Protein AF-A0A5D2S3I7-F1 (afdb_monomer)

Sequence (260 aa):
MAAASVTSPWLLRKAFQALAFSQPLHTNKHLSFYGNLCSFPFQYPLRSSGLCHIAQVIKGDNDVLLKGVGDKSAIEEVKHILDTARRAATRREVFHTDFLTPPVLKESMIVLQKLADVKAVAQGGYPQAERCRLSIGHSEVLTNDPNVVAAINISGNFSFQPCSHGDFLGAILGKGIAREKLGDIILQGEKGAHVLIVPELVDFLMSTLDKVANVSVSCTQIPLLALEYEPPRTQSFKTVEASLRVDALASAGFKILDLN

Mean predicted aligned error: 15.71 Å

Secondary structure (DSSP, 8-state):
------------------------------------------------------S---SSTHHHHTTT---HHHHHHHHHHHHHHHHHHHHT--EE--PBPHHHHHHHHHHHTT-TT-EEEEE-SSTT-SSBEEEEE-TTT----GGG-EEEEEEE--SSSPPPHHHHHHHHHTTT--GGGEEEEEE-GGGEEEEEE-GGGHHHHHHH--EETTEEEEEEEE-GGG---------------SS--HHHHHHHHHT-----

pLDDT: mean 72.14, std 24.83, range [22.94, 95.56]

Structure (mmCIF, N/CA/C/O backbone):
data_AF-A0A5D2S3I7-F1
#
_entry.id   AF-A0A5D2S3I7-F1
#
loop_
_atom_site.group_PDB
_atom_site.id
_atom_site.type_symbol
_atom_site.label_atom_id
_atom_site.label_alt_id
_atom_site.label_comp_id
_atom_site.label_asym_id
_atom_site.label_entity_id
_atom_site.label_seq_id
_atom_site.pdbx_PDB_ins_code
_atom_site.Cartn_x
_atom_site.Cartn_y
_atom_site.Cartn_z
_atom_site.occupancy
_atom_site.B_iso_or_equiv
_atom_site.auth_seq_id
_atom_site.auth_comp_id
_atom_site.auth_asym_id
_atom_site.auth_atom_id
_atom_site.pdbx_PDB_model_num
ATOM 1 N N . MET A 1 1 ? -62.077 -35.759 0.079 1.00 34.88 1 MET A N 1
ATOM 2 C CA . MET A 1 1 ? -61.833 -36.722 -1.019 1.00 34.88 1 MET A CA 1
ATOM 3 C C . MET A 1 1 ? -61.057 -35.960 -2.093 1.00 34.88 1 MET A C 1
ATOM 5 O O . MET A 1 1 ? -61.612 -34.997 -2.590 1.00 34.88 1 MET A O 1
ATOM 9 N N . ALA A 1 2 ? -59.714 -36.030 -2.085 1.00 33.22 2 ALA A N 1
ATOM 10 C CA . ALA A 1 2 ? -58.856 -36.793 -3.030 1.00 33.22 2 ALA A CA 1
ATOM 11 C C . ALA A 1 2 ? -59.020 -36.309 -4.496 1.00 33.22 2 ALA A C 1
ATOM 13 O O . ALA A 1 2 ? -60.153 -36.206 -4.937 1.00 33.22 2 ALA A O 1
ATOM 14 N N . ALA A 1 3 ? -58.010 -35.989 -5.319 1.00 33.91 3 ALA A N 1
ATOM 15 C CA . ALA A 1 3 ? -56.569 -36.289 -5.379 1.00 33.91 3 ALA A CA 1
ATOM 16 C C . ALA A 1 3 ? -55.855 -35.214 -6.272 1.00 33.91 3 ALA A C 1
ATOM 18 O O . ALA A 1 3 ? -56.550 -34.495 -6.983 1.00 33.91 3 ALA A O 1
ATOM 19 N N . ALA A 1 4 ? -54.556 -34.899 -6.085 1.00 36.81 4 ALA A N 1
ATOM 20 C CA . ALA A 1 4 ? -53.385 -35.280 -6.930 1.00 36.81 4 ALA A CA 1
ATOM 21 C C . ALA A 1 4 ? -53.504 -34.904 -8.439 1.00 36.81 4 ALA A C 1
ATOM 23 O O . ALA A 1 4 ? -54.564 -35.084 -9.010 1.00 36.81 4 ALA A O 1
ATOM 24 N N . SER A 1 5 ? -52.519 -34.457 -9.232 1.00 33.56 5 SER A N 1
ATOM 25 C CA . SER A 1 5 ? -51.060 -34.257 -9.153 1.00 33.56 5 SER A CA 1
ATOM 26 C C . SER A 1 5 ? -50.558 -33.849 -10.567 1.00 33.56 5 SER A C 1
ATOM 28 O O . SER A 1 5 ? -51.086 -34.372 -11.538 1.00 33.56 5 SER A O 1
ATOM 30 N N . VAL A 1 6 ? -49.497 -33.026 -10.655 1.00 34.28 6 VAL A N 1
ATOM 31 C CA . VAL A 1 6 ? -48.318 -33.141 -11.568 1.00 34.28 6 VAL A CA 1
ATOM 32 C C . VAL A 1 6 ? -48.511 -33.114 -13.109 1.00 34.28 6 VAL A C 1
ATOM 34 O O . VAL A 1 6 ? -49.089 -34.023 -13.684 1.00 34.28 6 VAL A O 1
ATOM 37 N N . THR A 1 7 ? -47.893 -32.137 -13.802 1.00 31.69 7 THR A N 1
ATOM 38 C CA . THR A 1 7 ? -46.806 -32.313 -14.818 1.00 31.69 7 THR A CA 1
ATOM 39 C C . THR A 1 7 ? -46.594 -31.071 -15.708 1.00 31.69 7 THR A C 1
ATOM 41 O O . THR A 1 7 ? -47.515 -30.571 -16.344 1.00 31.69 7 THR A O 1
ATOM 44 N N . SER A 1 8 ? -45.337 -30.629 -15.814 1.00 37.06 8 SER A N 1
ATOM 45 C CA . SER A 1 8 ? -44.779 -29.925 -16.985 1.00 37.06 8 SER A CA 1
ATOM 46 C C . SER A 1 8 ? -44.235 -30.978 -17.966 1.00 37.06 8 SER A C 1
ATOM 48 O O . SER A 1 8 ? -43.843 -32.054 -17.503 1.00 37.06 8 SER A O 1
ATOM 50 N N . PRO A 1 9 ? -44.124 -30.699 -19.282 1.00 40.94 9 PRO A N 1
ATOM 51 C CA . PRO A 1 9 ? -42.771 -30.571 -19.842 1.00 40.94 9 PRO A CA 1
ATOM 52 C C . PRO A 1 9 ? -42.606 -29.610 -21.046 1.00 40.94 9 PRO A C 1
ATOM 54 O O . PRO A 1 9 ? -43.401 -29.558 -21.976 1.00 40.94 9 PRO A O 1
ATOM 57 N N . TRP A 1 10 ? -41.487 -28.884 -20.984 1.00 29.72 10 TRP A N 1
ATOM 58 C CA . TRP A 1 10 ? -40.510 -28.522 -22.025 1.00 29.72 10 TRP A CA 1
ATOM 59 C C . TRP A 1 10 ? -40.791 -28.890 -23.498 1.00 29.72 10 TRP A C 1
ATOM 61 O O . TRP A 1 10 ? -40.898 -30.068 -23.816 1.00 29.72 10 TRP A O 1
ATOM 71 N N . LEU A 1 11 ? -40.700 -27.906 -24.411 1.00 34.00 11 LEU A N 1
ATOM 72 C CA . LEU A 1 11 ? -40.081 -28.080 -25.736 1.00 34.00 11 LEU A CA 1
ATOM 73 C C . LEU A 1 11 ? -39.509 -26.756 -26.284 1.00 34.00 11 LEU A C 1
ATOM 75 O O . LEU A 1 11 ? -40.171 -25.726 -26.365 1.00 34.00 11 LEU A O 1
ATOM 79 N N . LEU A 1 12 ? -38.234 -26.846 -26.658 1.00 32.69 12 LEU A N 1
ATOM 80 C CA . LEU A 1 12 ? -37.363 -25.862 -27.299 1.00 32.69 12 LEU A CA 1
ATOM 81 C C . LEU A 1 12 ? -37.813 -2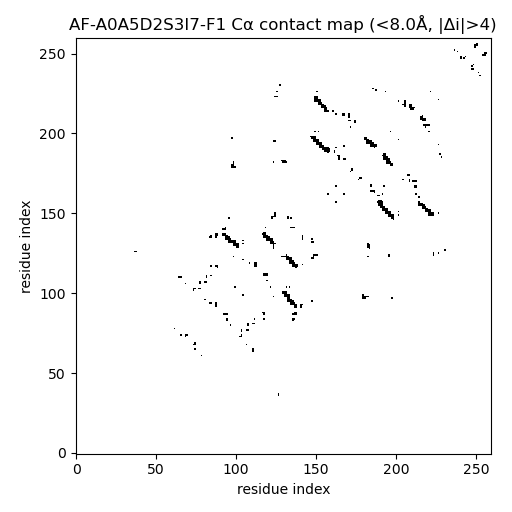5.460 -28.713 1.00 32.69 12 LEU A C 1
ATOM 83 O O . LEU A 1 12 ? -38.169 -26.328 -29.505 1.00 32.69 12 LEU A O 1
ATOM 87 N N . ARG A 1 13 ? -37.558 -24.199 -29.096 1.00 30.84 13 ARG A N 1
ATOM 88 C CA . ARG A 1 13 ? -36.906 -23.862 -30.380 1.00 30.84 13 ARG A CA 1
ATOM 89 C C . ARG A 1 13 ? -36.285 -22.460 -30.350 1.00 30.84 13 ARG A C 1
ATOM 91 O O . ARG A 1 13 ? -36.951 -21.467 -30.093 1.00 30.84 13 ARG A O 1
ATOM 98 N N . LYS A 1 14 ? -34.975 -22.426 -30.616 1.00 28.33 14 LYS A N 1
ATOM 99 C CA . LYS A 1 14 ? -34.150 -21.242 -30.887 1.00 28.33 14 LYS A CA 1
ATOM 100 C C . LYS A 1 14 ? -34.561 -20.594 -32.214 1.00 28.33 14 LYS A C 1
ATOM 102 O O . LYS A 1 14 ? -34.763 -21.316 -33.187 1.00 28.33 14 LYS A O 1
ATOM 107 N N . ALA A 1 15 ? -34.500 -19.267 -32.284 1.00 28.88 15 ALA A N 1
ATOM 108 C CA . ALA A 1 15 ? -34.150 -18.554 -33.510 1.00 28.88 15 ALA A CA 1
ATOM 109 C C . ALA A 1 15 ? -33.388 -17.270 -33.152 1.00 28.88 15 ALA A C 1
ATOM 111 O O . ALA A 1 15 ? -33.904 -16.373 -32.494 1.00 28.88 15 ALA A O 1
ATOM 112 N N . PHE A 1 16 ? -32.120 -17.253 -33.556 1.00 27.02 16 PHE A N 1
ATOM 113 C CA . PHE A 1 16 ? -31.247 -16.090 -33.649 1.00 27.02 16 PHE A CA 1
ATOM 114 C C . PHE A 1 16 ? -31.762 -15.167 -34.757 1.00 27.02 16 PHE A C 1
ATOM 116 O O . PHE A 1 16 ? -32.030 -15.661 -35.850 1.00 27.02 16 PHE A O 1
ATOM 123 N N . GLN A 1 17 ? -31.765 -13.854 -34.534 1.00 30.06 17 GLN A N 1
ATOM 124 C CA . GLN A 1 17 ? -31.466 -12.895 -35.598 1.00 30.06 17 GLN A CA 1
ATOM 125 C C . GLN A 1 17 ? -30.970 -11.576 -35.003 1.00 30.06 17 GLN A C 1
ATOM 127 O O . GLN A 1 17 ? -31.629 -10.937 -34.188 1.00 30.06 17 GLN A O 1
ATOM 132 N N . ALA A 1 18 ? -29.750 -11.234 -35.406 1.00 26.67 18 ALA A N 1
ATOM 133 C CA . ALA A 1 18 ? -29.075 -9.984 -35.135 1.00 26.67 18 ALA A CA 1
ATOM 134 C C . ALA A 1 18 ? -29.710 -8.858 -35.957 1.00 26.67 18 ALA A C 1
ATOM 136 O O . ALA A 1 18 ? -29.929 -9.020 -37.157 1.00 26.67 18 ALA A O 1
ATOM 137 N N . LEU A 1 19 ? -29.928 -7.705 -35.331 1.00 29.11 19 LEU A N 1
ATOM 138 C CA . LEU A 1 19 ? -30.133 -6.443 -36.029 1.00 29.11 19 LEU A CA 1
ATOM 139 C C . LEU A 1 19 ? -29.186 -5.409 -35.430 1.00 29.11 19 LEU A C 1
ATOM 141 O O . LEU A 1 19 ? -29.275 -5.043 -34.261 1.00 29.11 19 LEU A O 1
ATOM 145 N N . ALA A 1 20 ? -28.245 -5.002 -36.274 1.00 25.92 20 ALA A N 1
ATOM 146 C CA . ALA A 1 20 ? -27.387 -3.855 -36.085 1.00 25.92 20 ALA A CA 1
ATOM 147 C C . ALA A 1 20 ? -28.239 -2.585 -35.978 1.00 25.92 20 ALA A C 1
ATOM 149 O O . ALA A 1 20 ? -29.127 -2.367 -36.801 1.00 25.92 20 ALA A O 1
ATOM 150 N N . PHE A 1 21 ? -27.923 -1.731 -35.007 1.00 25.97 21 PHE A N 1
ATOM 151 C CA . PHE A 1 21 ? -28.337 -0.336 -35.030 1.00 25.97 21 PHE A CA 1
ATOM 152 C C . PHE A 1 21 ? -27.137 0.563 -34.758 1.00 25.97 21 PHE A C 1
ATOM 154 O O . PHE A 1 21 ? -26.444 0.461 -33.747 1.00 25.97 21 PHE A O 1
ATOM 161 N N . SER A 1 22 ? -26.903 1.402 -35.755 1.00 25.08 22 SER A N 1
ATOM 162 C CA . SER A 1 22 ? -25.940 2.485 -35.835 1.00 25.08 22 SER A CA 1
ATOM 163 C C . SER A 1 22 ? -26.289 3.619 -34.854 1.00 25.08 22 SER A C 1
ATOM 165 O O . SER A 1 22 ? -27.415 3.718 -34.377 1.00 25.08 22 SER A O 1
ATOM 167 N N . GLN A 1 23 ? -25.290 4.455 -34.564 1.00 30.50 23 GLN A N 1
ATOM 168 C CA . GLN A 1 23 ? -25.209 5.480 -33.506 1.00 30.50 23 GLN A CA 1
ATOM 169 C C . GLN A 1 23 ? -26.280 6.603 -33.612 1.00 30.50 23 GLN A C 1
ATOM 171 O O . GLN A 1 23 ? -26.953 6.702 -34.637 1.00 30.50 23 GLN A O 1
ATOM 176 N N . PRO A 1 24 ? -26.397 7.520 -32.619 1.00 27.98 24 PRO A N 1
ATOM 177 C CA . PRO A 1 24 ? -25.503 8.685 -32.628 1.00 27.98 24 PRO A CA 1
ATOM 178 C C . PRO A 1 24 ? -25.031 9.199 -31.256 1.00 27.98 24 PRO A C 1
ATOM 180 O O . PRO A 1 24 ? -25.646 9.024 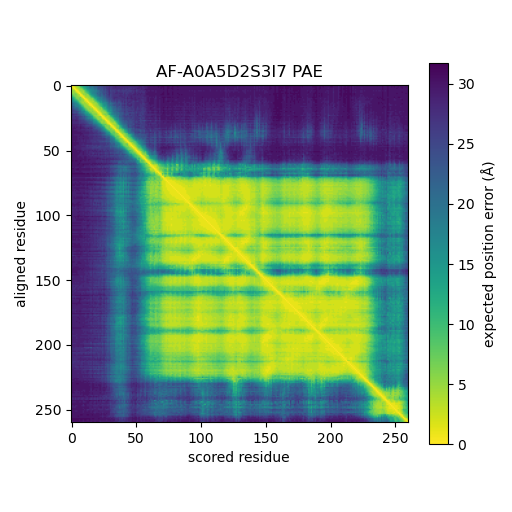-30.208 1.00 27.98 24 PRO A O 1
ATOM 183 N N . LEU A 1 25 ? -23.900 9.897 -31.344 1.00 27.03 25 LEU A N 1
ATOM 184 C CA . LEU A 1 25 ? -23.313 10.811 -30.374 1.00 27.03 25 LEU A CA 1
ATOM 185 C C . LEU A 1 25 ? -24.364 11.730 -29.735 1.00 27.03 25 LEU A C 1
ATOM 187 O O . LEU A 1 25 ? -25.050 12.468 -30.439 1.00 27.03 25 LEU A O 1
ATOM 191 N N . HIS A 1 26 ? -24.385 11.793 -28.404 1.00 24.70 26 HIS A N 1
ATOM 192 C CA . HIS A 1 26 ? -24.810 13.006 -27.720 1.00 24.70 26 HIS A CA 1
ATOM 193 C C . HIS A 1 26 ? -23.804 13.364 -26.633 1.00 24.70 26 HIS A C 1
ATOM 195 O O . HIS A 1 26 ? -23.640 12.694 -25.616 1.00 24.70 26 HIS A O 1
ATOM 201 N N . THR A 1 27 ? -23.101 14.449 -26.914 1.00 30.50 27 THR A N 1
ATOM 202 C CA . THR A 1 27 ? -22.255 15.195 -26.002 1.00 30.50 27 THR A CA 1
ATOM 203 C C . THR A 1 27 ? -23.067 15.648 -24.795 1.00 30.50 27 THR A C 1
ATOM 205 O O . THR A 1 27 ? -24.092 16.311 -24.961 1.00 30.50 27 THR A O 1
ATOM 208 N N . ASN A 1 28 ? -22.575 15.382 -23.588 1.00 24.92 28 ASN A N 1
ATOM 209 C CA . ASN A 1 28 ? -22.895 16.223 -22.445 1.00 24.92 28 ASN A CA 1
ATOM 210 C C . ASN A 1 28 ? -21.596 16.574 -21.720 1.00 24.92 28 ASN A C 1
ATOM 212 O O . ASN A 1 28 ? -21.017 15.788 -20.975 1.00 24.92 28 ASN A O 1
ATOM 216 N N . LYS A 1 29 ? -21.101 17.768 -22.052 1.00 29.73 29 LYS A N 1
ATOM 217 C CA . LYS A 1 29 ? -20.114 18.498 -21.268 1.00 29.73 29 LYS A CA 1
ATOM 218 C C . LYS A 1 29 ? -20.837 18.950 -20.007 1.00 29.73 29 LYS A C 1
ATOM 220 O O . LYS A 1 29 ? -21.847 19.623 -20.157 1.00 29.73 29 LYS A O 1
ATOM 225 N N . HIS A 1 30 ? -20.302 18.610 -18.837 1.00 26.75 30 HIS A N 1
ATOM 226 C CA . HIS A 1 30 ? -20.204 19.465 -17.647 1.00 26.75 30 HIS A CA 1
ATOM 227 C C . HIS A 1 30 ? -20.155 18.594 -16.389 1.00 26.75 30 HIS A C 1
ATOM 229 O O . HIS A 1 30 ? -21.195 18.171 -15.907 1.00 26.75 30 HIS A O 1
ATOM 235 N N . LEU A 1 31 ? -18.957 18.357 -15.850 1.00 25.89 31 LEU A N 1
ATOM 236 C CA . LEU A 1 31 ? -18.728 18.245 -14.404 1.00 25.89 31 LEU A CA 1
ATOM 237 C C . LEU A 1 31 ? -17.215 18.298 -14.138 1.00 25.89 31 LEU A C 1
ATOM 239 O O . LEU A 1 31 ? -16.499 17.309 -14.259 1.00 25.89 31 LEU A O 1
ATOM 243 N N . SER A 1 32 ? -16.758 19.535 -13.904 1.00 22.94 32 SER A N 1
ATOM 244 C CA . SER A 1 32 ? -15.732 19.939 -12.924 1.00 22.94 32 SER A CA 1
ATOM 245 C C . SER A 1 32 ? -14.786 18.820 -12.462 1.00 22.94 32 SER A C 1
ATOM 247 O O . SER A 1 32 ? -15.161 17.984 -11.648 1.00 22.94 32 SER A O 1
ATOM 249 N N . PHE A 1 33 ? -13.553 18.731 -12.969 1.00 31.59 33 PHE A N 1
ATOM 250 C CA . PHE A 1 33 ? -12.404 19.485 -12.438 1.00 31.59 33 PHE A CA 1
ATOM 251 C C . PHE A 1 33 ? -12.582 19.871 -10.969 1.00 31.59 33 PHE A C 1
ATOM 253 O O . PHE A 1 33 ? -13.194 20.893 -10.712 1.00 31.59 33 PHE A O 1
ATOM 260 N N . TYR A 1 34 ? -12.063 19.058 -10.047 1.00 27.58 34 TYR A N 1
ATOM 261 C CA . TYR A 1 34 ? -11.319 19.463 -8.845 1.00 27.58 34 TYR A CA 1
ATOM 262 C C . TYR A 1 34 ? -10.821 18.200 -8.126 1.00 27.58 34 TYR A C 1
ATOM 264 O O . TYR A 1 34 ? -11.597 17.287 -7.865 1.00 27.58 34 TYR A O 1
ATOM 272 N N . GLY A 1 35 ? -9.526 18.154 -7.806 1.00 27.09 35 GLY A N 1
ATOM 273 C CA . GLY A 1 35 ? -8.943 17.111 -6.960 1.00 27.09 35 GLY A CA 1
ATOM 274 C C . GLY A 1 35 ? -7.489 16.818 -7.303 1.00 27.09 35 GLY A C 1
ATOM 275 O O . GLY A 1 35 ? -7.206 15.865 -8.018 1.00 27.09 35 GLY A O 1
ATOM 276 N N . ASN A 1 36 ? -6.588 17.677 -6.824 1.00 27.28 36 ASN A N 1
ATOM 277 C CA . ASN A 1 36 ? -5.138 17.610 -6.995 1.00 27.28 36 ASN A CA 1
ATOM 278 C C . ASN A 1 36 ? -4.571 16.195 -6.797 1.00 27.28 36 ASN A C 1
ATOM 280 O O . ASN A 1 36 ? -4.474 15.695 -5.678 1.00 27.28 36 ASN A O 1
ATOM 284 N N . LEU A 1 37 ? -4.127 15.597 -7.901 1.00 30.45 37 LEU A N 1
ATOM 285 C CA . LEU A 1 37 ? -3.141 14.526 -7.892 1.00 30.45 37 LEU A CA 1
ATOM 286 C C . LEU A 1 37 ? -1.829 15.096 -7.346 1.00 30.45 37 LEU A C 1
ATOM 288 O O . LEU A 1 37 ? -1.466 16.227 -7.670 1.00 30.45 37 LEU A O 1
ATOM 292 N N . CYS A 1 38 ? -1.103 14.307 -6.556 1.00 29.14 38 CYS A N 1
ATOM 293 C CA . CYS A 1 38 ? 0.283 14.584 -6.190 1.00 29.14 38 CYS A CA 1
ATOM 294 C C . CYS A 1 38 ? 1.181 14.518 -7.434 1.00 29.14 38 CYS A C 1
ATOM 296 O O . CYS A 1 38 ? 1.937 13.577 -7.654 1.00 29.14 38 CYS A O 1
ATOM 298 N N . SER A 1 39 ? 1.089 15.542 -8.273 1.00 25.70 39 SER A N 1
ATOM 299 C CA . SER A 1 39 ? 2.147 15.951 -9.173 1.00 25.70 39 SER A CA 1
ATOM 300 C C . SER A 1 39 ? 3.237 16.576 -8.314 1.00 25.70 39 SER A C 1
ATOM 302 O O . SER A 1 39 ? 3.088 17.707 -7.854 1.00 25.70 39 SER A O 1
ATOM 304 N N . PHE A 1 40 ? 4.336 15.856 -8.095 1.00 29.03 40 PHE A N 1
ATOM 305 C CA . PHE A 1 40 ? 5.600 16.510 -7.774 1.00 29.03 40 PHE A CA 1
ATOM 306 C C . PHE A 1 40 ? 5.876 17.529 -8.893 1.00 29.03 40 PHE A C 1
ATOM 308 O O . PHE A 1 40 ? 6.017 17.120 -10.051 1.00 29.03 40 PHE A O 1
ATOM 315 N N . PRO A 1 41 ? 5.904 18.846 -8.621 1.00 27.02 41 PRO A N 1
ATOM 316 C CA . PRO A 1 41 ? 6.158 19.823 -9.658 1.00 27.02 41 PRO A CA 1
ATOM 317 C C . PRO A 1 41 ? 7.670 19.905 -9.821 1.00 27.02 41 PRO A C 1
ATOM 319 O O . PRO A 1 41 ? 8.339 20.628 -9.094 1.00 27.02 41 PRO A O 1
ATOM 322 N N . PHE A 1 42 ? 8.228 19.152 -10.760 1.00 28.14 42 PHE A N 1
ATOM 323 C CA . PHE A 1 42 ? 9.564 19.443 -11.272 1.00 28.14 42 PHE A CA 1
ATOM 324 C C . PHE A 1 42 ? 9.484 19.500 -12.796 1.00 28.14 42 PHE A C 1
ATOM 326 O O . PHE A 1 42 ? 9.747 18.539 -13.513 1.00 28.14 42 PHE A O 1
ATOM 333 N N . GLN A 1 43 ? 9.000 20.645 -13.282 1.00 24.52 43 GLN A N 1
ATOM 334 C CA . GLN A 1 43 ? 9.007 20.995 -14.696 1.00 24.52 43 GLN A CA 1
ATOM 335 C C . GLN A 1 43 ? 10.410 21.484 -15.064 1.00 24.52 43 GLN A C 1
ATOM 337 O O . GLN A 1 43 ? 10.800 22.587 -14.690 1.00 24.52 43 GLN A O 1
ATOM 342 N N . TYR A 1 44 ? 11.147 20.692 -15.840 1.00 27.84 44 TYR A N 1
ATOM 343 C CA . TYR A 1 44 ? 12.211 21.223 -16.690 1.00 27.84 44 TYR A CA 1
ATOM 344 C C . TYR A 1 44 ? 11.754 21.172 -18.149 1.00 27.84 44 TYR A C 1
ATOM 346 O O . TYR A 1 44 ? 11.119 20.194 -18.554 1.00 27.84 44 TYR A O 1
ATOM 354 N N . PRO A 1 45 ? 12.025 22.221 -18.943 1.00 31.08 45 PRO A N 1
ATOM 355 C CA . PRO A 1 45 ? 11.503 22.315 -20.293 1.00 31.08 45 PRO A CA 1
ATOM 356 C C . PRO A 1 45 ? 12.177 21.283 -21.201 1.00 31.08 45 PRO A C 1
ATOM 358 O O . PRO A 1 45 ? 13.401 21.247 -21.333 1.00 31.08 45 PRO A O 1
ATOM 361 N N . LEU A 1 46 ? 11.344 20.477 -21.863 1.00 33.81 46 LEU A N 1
ATOM 362 C CA . LEU A 1 46 ? 11.717 19.675 -23.022 1.00 33.81 46 LEU A CA 1
ATOM 363 C C . LEU A 1 46 ? 12.279 20.619 -24.094 1.00 33.81 46 LEU A C 1
ATOM 365 O O . LEU A 1 46 ? 11.548 21.444 -24.644 1.00 33.81 46 LEU A O 1
ATOM 369 N N . ARG A 1 47 ? 13.567 20.491 -24.417 1.00 28.38 47 ARG A N 1
ATOM 370 C CA . ARG A 1 47 ? 14.130 21.076 -25.635 1.00 28.38 47 ARG A CA 1
ATOM 371 C C . ARG A 1 47 ? 14.357 19.953 -26.633 1.00 28.38 47 ARG A C 1
ATOM 373 O O . ARG A 1 47 ? 15.254 19.133 -26.480 1.00 28.38 47 ARG A O 1
ATOM 380 N N . SER A 1 48 ? 13.485 19.909 -27.631 1.00 41.12 48 SER A N 1
ATOM 381 C CA . SER A 1 48 ? 13.595 19.037 -28.790 1.00 41.12 48 SER A CA 1
ATOM 382 C C . SER A 1 48 ? 14.834 19.392 -29.610 1.00 41.12 48 SER A C 1
ATOM 384 O O . SER A 1 48 ? 14.920 20.511 -30.116 1.00 41.12 48 SER A O 1
ATOM 386 N N . SER A 1 49 ? 15.730 18.433 -29.827 1.00 34.81 49 SER A N 1
ATOM 387 C CA . SER A 1 49 ? 16.530 18.387 -31.053 1.00 34.81 49 SER A CA 1
ATOM 388 C C . SER A 1 49 ? 17.213 17.031 -31.215 1.00 34.81 49 SER A C 1
ATOM 390 O O . SER A 1 49 ? 18.206 16.762 -30.553 1.00 34.81 49 SER A O 1
ATOM 392 N N . GLY A 1 50 ? 16.701 16.247 -32.165 1.00 31.08 50 GLY A N 1
ATOM 393 C CA . GLY A 1 50 ? 17.535 15.554 -33.145 1.00 31.08 50 GLY A CA 1
ATOM 394 C C . GLY A 1 50 ? 18.181 14.226 -32.744 1.00 31.08 50 GLY A C 1
ATOM 395 O O . GLY A 1 50 ? 19.055 14.179 -31.892 1.00 31.08 50 GLY A O 1
ATOM 396 N N . LEU A 1 51 ? 17.839 13.215 -33.548 1.00 28.75 51 LEU A N 1
ATOM 397 C CA . LEU A 1 51 ? 18.560 11.966 -33.825 1.00 28.75 51 LEU A CA 1
ATOM 398 C C . LEU A 1 51 ? 18.263 10.769 -32.915 1.00 28.75 51 LEU A C 1
ATOM 400 O O . LEU A 1 51 ? 18.901 10.486 -31.908 1.00 28.75 51 LEU A O 1
ATOM 404 N N . CYS A 1 52 ? 17.286 10.015 -33.409 1.00 37.72 52 CYS A N 1
ATOM 405 C CA . CYS A 1 52 ? 16.963 8.641 -33.097 1.00 37.72 52 CYS A CA 1
ATOM 406 C C . CYS A 1 52 ? 18.126 7.713 -33.507 1.00 37.72 52 CYS A C 1
ATOM 408 O O . CYS A 1 52 ? 18.423 7.587 -34.692 1.00 37.72 52 CYS A O 1
ATOM 410 N N . HIS A 1 53 ? 18.718 7.011 -32.544 1.00 32.84 53 HIS A N 1
ATOM 411 C CA . HIS A 1 53 ? 19.464 5.763 -32.748 1.00 32.84 53 HIS A CA 1
ATOM 412 C C . HIS A 1 53 ? 19.023 4.811 -31.627 1.00 32.84 53 HIS A C 1
ATOM 414 O O . HIS A 1 53 ? 19.356 5.008 -30.467 1.00 32.84 53 HIS A O 1
ATOM 420 N N . ILE A 1 54 ? 17.981 4.009 -31.865 1.00 31.61 54 ILE A N 1
ATOM 421 C CA . ILE A 1 54 ? 18.062 2.584 -32.231 1.00 31.61 54 ILE A CA 1
ATOM 422 C C . ILE A 1 54 ? 18.969 1.796 -31.275 1.00 31.61 54 ILE A C 1
ATOM 424 O O . ILE A 1 54 ? 20.174 1.706 -31.472 1.00 31.61 54 ILE A O 1
ATOM 428 N N . ALA A 1 55 ? 18.324 1.192 -30.275 1.00 35.97 55 ALA A N 1
ATOM 429 C CA . ALA A 1 55 ? 18.602 -0.149 -29.768 1.00 35.97 55 ALA A CA 1
ATOM 430 C C . ALA A 1 55 ? 20.080 -0.562 -29.689 1.00 35.97 55 ALA A C 1
ATOM 432 O O . ALA A 1 55 ? 20.527 -1.397 -30.468 1.00 35.97 55 ALA A O 1
ATOM 433 N N . GLN A 1 56 ? 20.809 -0.054 -28.698 1.00 40.28 56 GLN A N 1
ATOM 434 C CA . GLN A 1 56 ? 21.951 -0.734 -28.083 1.00 40.28 56 GLN A CA 1
ATOM 435 C C . GLN A 1 56 ? 22.366 0.032 -26.824 1.00 40.28 56 GLN A C 1
ATOM 437 O O . GLN A 1 56 ? 22.157 1.232 -26.732 1.00 40.28 56 GLN A O 1
ATOM 442 N N . VAL A 1 57 ? 22.988 -0.670 -25.877 1.00 40.44 57 VAL A N 1
ATOM 443 C CA . VAL A 1 57 ? 23.476 -0.176 -24.571 1.00 40.44 57 VAL A CA 1
ATOM 444 C C . VAL A 1 57 ? 22.438 -0.181 -23.443 1.00 40.44 57 VAL A C 1
ATOM 446 O O . VAL A 1 57 ? 22.211 0.837 -22.818 1.00 40.44 57 VAL A O 1
ATOM 449 N N . ILE A 1 58 ? 21.860 -1.332 -23.071 1.00 48.34 58 ILE A N 1
ATOM 450 C CA . ILE A 1 58 ? 21.424 -1.503 -21.666 1.00 48.34 58 ILE A CA 1
ATOM 451 C C . ILE A 1 58 ? 21.560 -2.966 -21.208 1.00 48.34 58 ILE A C 1
ATOM 453 O O . ILE A 1 58 ? 20.593 -3.606 -20.806 1.00 48.34 58 ILE A O 1
ATOM 457 N N . LYS A 1 59 ? 22.769 -3.534 -21.271 1.00 45.03 59 LYS A N 1
ATOM 458 C CA . LYS A 1 59 ? 23.069 -4.798 -20.563 1.00 45.03 59 LYS A CA 1
ATOM 459 C C . LYS A 1 59 ? 24.190 -4.667 -19.520 1.00 45.03 59 LYS A C 1
ATOM 461 O O . LYS A 1 59 ? 24.486 -5.651 -18.858 1.00 45.03 59 LYS A O 1
ATOM 466 N N . GLY A 1 60 ? 24.772 -3.472 -19.344 1.00 48.03 60 GLY A N 1
ATOM 467 C CA . GLY A 1 60 ? 25.954 -3.271 -18.489 1.00 48.03 60 GLY A CA 1
ATOM 468 C C . GLY A 1 60 ? 25.912 -2.120 -17.475 1.00 48.03 60 GLY A C 1
ATOM 469 O O . GLY A 1 60 ? 26.652 -2.183 -16.507 1.00 48.03 60 GLY A O 1
ATOM 470 N N . ASP A 1 61 ? 25.040 -1.115 -17.616 1.00 59.75 61 ASP A N 1
ATOM 471 C CA . ASP A 1 61 ? 25.138 0.133 -16.822 1.00 59.75 61 ASP A CA 1
ATOM 472 C C . ASP A 1 61 ? 24.199 0.218 -15.607 1.00 59.75 61 ASP A C 1
ATOM 474 O O . ASP A 1 61 ? 23.852 1.305 -15.137 1.00 59.75 61 ASP A O 1
ATOM 478 N N . ASN A 1 62 ? 23.788 -0.922 -15.046 1.00 63.66 62 ASN A N 1
ATOM 479 C CA . ASN A 1 62 ? 22.989 -0.905 -13.815 1.00 63.66 62 ASN A CA 1
ATOM 480 C C . ASN A 1 62 ? 23.753 -0.223 -12.678 1.00 63.66 62 ASN A C 1
ATOM 482 O O . ASN A 1 62 ? 23.198 0.611 -11.970 1.00 63.66 62 ASN A O 1
ATOM 486 N N . ASP A 1 63 ? 25.044 -0.516 -12.550 1.00 62.56 63 ASP A N 1
ATOM 487 C CA . ASP A 1 63 ? 25.860 -0.013 -11.445 1.00 62.56 63 ASP A CA 1
ATOM 488 C C . ASP A 1 63 ? 26.096 1.505 -11.533 1.00 62.56 63 ASP A C 1
ATOM 490 O O . ASP A 1 63 ? 26.237 2.177 -10.510 1.00 62.56 63 ASP A O 1
ATOM 494 N N . VAL A 1 64 ? 26.060 2.076 -12.744 1.00 67.94 64 VAL A N 1
ATOM 495 C CA . VAL A 1 64 ? 26.144 3.530 -12.967 1.00 67.94 64 VAL A CA 1
ATOM 496 C C . VAL A 1 64 ? 24.835 4.220 -12.579 1.00 67.94 64 VAL A C 1
ATOM 498 O O . VAL A 1 64 ? 24.855 5.290 -11.969 1.00 67.94 64 VAL A O 1
ATOM 501 N N . LEU A 1 65 ? 23.690 3.603 -12.885 1.00 65.12 65 LEU A N 1
ATOM 502 C CA . LEU A 1 65 ? 22.370 4.142 -12.546 1.00 65.12 65 LEU A CA 1
ATOM 503 C C . LEU A 1 65 ? 22.074 4.095 -11.042 1.00 65.12 65 LEU A C 1
ATOM 505 O O . LEU A 1 65 ? 21.342 4.955 -10.551 1.00 65.12 65 LEU A O 1
ATOM 509 N N . LEU A 1 66 ? 22.669 3.135 -10.330 1.00 69.75 66 LEU A N 1
ATOM 510 C CA . LEU A 1 66 ? 22.483 2.889 -8.895 1.00 69.75 66 LEU A CA 1
ATOM 511 C C . LEU A 1 66 ? 23.441 3.690 -7.996 1.00 69.75 66 LEU A C 1
ATOM 513 O O . LEU A 1 66 ? 23.389 3.575 -6.770 1.00 69.75 66 LEU A O 1
ATOM 517 N N . LYS A 1 67 ? 24.323 4.509 -8.582 1.00 62.06 67 LYS A N 1
ATOM 518 C CA . LYS A 1 67 ? 25.314 5.304 -7.850 1.00 62.06 67 LYS A CA 1
ATOM 519 C C . LYS A 1 67 ? 24.615 6.441 -7.085 1.00 62.06 67 LYS A C 1
ATOM 521 O O . LYS A 1 67 ? 24.396 7.519 -7.630 1.00 62.06 67 LYS A O 1
ATOM 526 N N . GLY A 1 68 ? 24.227 6.177 -5.837 1.00 64.56 68 GLY A N 1
ATOM 527 C CA . GLY A 1 68 ? 23.510 7.125 -4.973 1.00 64.56 68 GLY A CA 1
ATOM 528 C C . GLY A 1 68 ? 22.428 6.512 -4.080 1.00 64.56 68 GLY A C 1
ATOM 529 O O . GLY A 1 68 ? 21.860 7.238 -3.271 1.00 64.56 68 GLY A O 1
ATOM 530 N N . VAL A 1 69 ? 22.153 5.210 -4.209 1.00 66.38 69 VAL A N 1
ATOM 531 C CA . VAL A 1 69 ? 21.227 4.492 -3.323 1.00 66.38 69 VAL A CA 1
ATOM 532 C C . VAL A 1 69 ? 21.911 4.171 -1.992 1.00 66.38 69 VAL A C 1
ATOM 534 O O . VAL A 1 69 ? 23.025 3.642 -1.983 1.00 66.38 69 VAL A O 1
ATOM 537 N N . GLY A 1 70 ? 21.258 4.510 -0.879 1.00 64.62 70 GLY A N 1
ATOM 538 C CA . GLY A 1 70 ? 21.846 4.424 0.465 1.00 64.62 70 GLY A CA 1
ATOM 539 C C . GLY A 1 70 ? 21.942 3.005 1.036 1.00 64.62 70 GLY A C 1
ATOM 540 O O . GLY A 1 70 ? 22.970 2.652 1.616 1.00 64.62 70 GLY A O 1
ATOM 541 N N . ASP A 1 71 ? 20.912 2.175 0.832 1.00 78.44 71 ASP A N 1
ATOM 542 C CA . ASP A 1 71 ? 20.749 0.893 1.535 1.00 78.44 71 ASP A CA 1
ATOM 543 C C . ASP A 1 71 ? 20.852 -0.323 0.606 1.00 78.44 71 ASP A C 1
ATOM 545 O O . ASP A 1 71 ? 20.264 -0.351 -0.472 1.00 78.44 71 ASP A O 1
ATOM 549 N N . LYS A 1 72 ? 21.539 -1.391 1.040 1.00 82.38 72 LYS A N 1
ATOM 550 C CA . LYS A 1 72 ? 21.714 -2.620 0.235 1.00 82.38 72 LYS A CA 1
ATOM 551 C C . LYS A 1 72 ? 20.388 -3.282 -0.163 1.00 82.38 72 LYS A C 1
ATOM 553 O O . LYS A 1 72 ? 20.263 -3.711 -1.304 1.00 82.38 72 LYS A O 1
ATOM 558 N N . SER A 1 73 ? 19.410 -3.336 0.745 1.00 82.81 73 SER A N 1
ATOM 559 C CA . SER A 1 73 ? 18.080 -3.889 0.449 1.00 82.81 73 SER A CA 1
ATOM 560 C C . SER A 1 73 ? 17.331 -3.035 -0.574 1.00 82.81 73 SER A C 1
ATOM 562 O O . SER A 1 73 ? 16.761 -3.567 -1.523 1.00 82.81 73 SER A O 1
ATOM 564 N N . ALA A 1 74 ? 17.415 -1.707 -0.446 1.00 83.75 74 ALA A N 1
ATOM 565 C CA . ALA A 1 74 ? 16.824 -0.786 -1.408 1.00 83.75 74 ALA A CA 1
ATOM 566 C C . ALA A 1 74 ? 17.444 -0.956 -2.804 1.00 83.75 74 ALA A C 1
ATOM 568 O O . ALA A 1 74 ? 16.721 -0.983 -3.796 1.00 83.75 74 ALA A O 1
ATOM 569 N N . ILE A 1 75 ? 18.764 -1.173 -2.895 1.00 87.50 75 ILE A N 1
ATOM 570 C CA . ILE A 1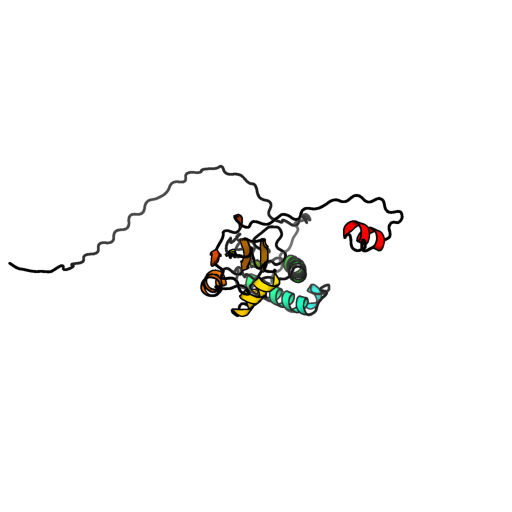 75 ? 19.445 -1.458 -4.171 1.00 87.50 75 ILE A CA 1
ATOM 571 C C . ILE A 1 75 ? 18.853 -2.697 -4.852 1.00 87.50 75 ILE A C 1
ATOM 573 O O . ILE A 1 75 ? 18.657 -2.691 -6.069 1.00 87.50 75 ILE A O 1
ATOM 577 N N . GLU A 1 76 ? 18.606 -3.770 -4.102 1.00 88.75 76 GLU A N 1
ATOM 578 C CA . GLU A 1 76 ? 18.059 -5.017 -4.647 1.00 88.75 76 GLU A CA 1
ATOM 579 C C . GLU A 1 76 ? 16.628 -4.834 -5.167 1.00 88.75 76 GLU A C 1
ATOM 581 O O . GLU A 1 76 ? 16.328 -5.249 -6.291 1.00 88.75 76 GLU A O 1
ATOM 586 N N . GLU A 1 77 ? 15.776 -4.132 -4.418 1.00 89.62 77 GLU A N 1
ATOM 587 C CA . GLU A 1 77 ? 14.415 -3.795 -4.856 1.00 89.62 77 GLU A CA 1
ATOM 588 C C . GLU A 1 77 ? 14.426 -2.908 -6.111 1.00 89.62 77 GLU A C 1
ATOM 590 O O . GLU A 1 77 ? 13.737 -3.202 -7.092 1.00 89.62 77 GLU A O 1
ATOM 595 N N . VAL A 1 78 ? 15.269 -1.870 -6.146 1.00 91.25 78 VAL A N 1
ATOM 596 C CA . VAL A 1 78 ? 15.406 -0.978 -7.311 1.00 91.25 78 VAL A CA 1
ATOM 597 C C . VAL A 1 78 ? 15.895 -1.752 -8.540 1.00 91.25 78 VAL A C 1
ATOM 599 O O . VAL A 1 78 ? 15.395 -1.533 -9.647 1.00 91.25 78 VAL A O 1
ATOM 602 N N . LYS A 1 79 ? 16.831 -2.699 -8.375 1.00 91.44 79 LYS A N 1
ATOM 603 C CA . LYS A 1 79 ? 17.267 -3.596 -9.461 1.00 91.44 79 LYS A CA 1
ATOM 604 C C . LYS A 1 79 ? 16.102 -4.425 -10.000 1.00 91.44 79 LYS A C 1
ATOM 606 O O . LYS A 1 79 ? 15.914 -4.485 -11.215 1.00 91.44 79 LYS A O 1
ATOM 611 N N . HIS A 1 80 ? 15.292 -5.007 -9.116 1.00 92.25 80 HIS A N 1
ATOM 612 C CA . HIS A 1 80 ? 14.117 -5.783 -9.515 1.00 92.25 80 HIS A CA 1
ATOM 613 C C . HIS A 1 80 ? 13.086 -4.933 -10.280 1.00 92.25 80 HIS A C 1
ATOM 615 O O . HIS A 1 80 ? 12.512 -5.369 -11.287 1.00 92.25 80 HIS A O 1
ATOM 621 N N . ILE A 1 81 ? 12.883 -3.689 -9.846 1.00 92.50 81 ILE A N 1
ATOM 622 C CA . ILE A 1 81 ? 11.997 -2.725 -10.507 1.00 92.50 81 ILE A CA 1
ATOM 623 C C . ILE A 1 81 ? 12.527 -2.363 -11.898 1.00 92.50 81 ILE A C 1
ATOM 625 O O . ILE A 1 81 ? 11.759 -2.333 -12.861 1.00 92.50 81 ILE A O 1
ATOM 629 N N . LEU A 1 82 ? 13.837 -2.160 -12.039 1.00 91.44 82 LEU A N 1
ATOM 630 C CA . LEU A 1 82 ? 14.473 -1.878 -13.325 1.00 91.44 82 LEU A CA 1
ATOM 631 C C . LEU A 1 82 ? 14.320 -3.046 -14.313 1.00 91.44 82 LEU A C 1
ATOM 633 O O . LEU A 1 82 ? 14.007 -2.837 -15.487 1.00 91.44 82 LEU A O 1
ATOM 637 N N . ASP A 1 83 ? 14.476 -4.283 -13.845 1.00 91.44 83 ASP A N 1
ATOM 638 C CA . ASP A 1 83 ? 14.243 -5.467 -14.675 1.00 91.44 83 ASP A CA 1
ATOM 639 C C . ASP A 1 83 ? 12.768 -5.605 -15.073 1.00 91.44 83 ASP A C 1
ATOM 641 O O . ASP A 1 83 ? 12.447 -5.998 -16.199 1.00 91.44 83 ASP A O 1
ATOM 645 N N . THR A 1 84 ? 11.847 -5.209 -14.196 1.00 90.75 84 THR A N 1
ATOM 646 C CA . THR A 1 84 ? 10.417 -5.123 -14.519 1.00 90.75 84 THR A CA 1
ATOM 647 C C . THR A 1 84 ? 10.137 -4.049 -15.568 1.00 90.75 84 THR A C 1
ATOM 649 O O . THR A 1 84 ? 9.417 -4.318 -16.527 1.00 90.75 84 THR A O 1
ATOM 652 N N . ALA A 1 85 ? 10.782 -2.885 -15.486 1.00 90.06 85 ALA A N 1
ATOM 653 C CA . ALA A 1 85 ? 10.664 -1.834 -16.493 1.00 90.06 85 ALA A CA 1
ATOM 654 C C . ALA A 1 85 ? 11.186 -2.266 -17.869 1.00 90.06 85 ALA A C 1
ATOM 656 O O . ALA A 1 85 ? 10.554 -1.989 -18.887 1.00 90.06 85 ALA A O 1
ATOM 657 N N . ARG A 1 86 ? 12.290 -3.019 -17.923 1.00 88.69 86 ARG A N 1
ATOM 658 C CA . ARG A 1 86 ? 12.797 -3.605 -19.179 1.00 88.69 86 ARG A CA 1
ATOM 659 C C . ARG A 1 86 ? 11.801 -4.576 -19.806 1.00 88.69 86 ARG A C 1
ATOM 661 O O . ARG A 1 86 ? 11.595 -4.560 -21.023 1.00 88.69 86 ARG A O 1
ATOM 668 N N . ARG A 1 87 ? 11.165 -5.415 -18.980 1.00 89.38 87 ARG A N 1
ATOM 669 C CA . ARG A 1 87 ? 10.095 -6.319 -19.427 1.00 89.38 87 ARG A CA 1
ATOM 670 C C . ARG A 1 87 ? 8.895 -5.531 -19.950 1.00 89.38 87 ARG A C 1
ATOM 672 O O . ARG A 1 87 ? 8.413 -5.861 -21.031 1.00 89.38 87 ARG A O 1
ATOM 679 N N . ALA A 1 88 ? 8.488 -4.472 -19.250 1.00 88.06 88 ALA A N 1
ATOM 680 C CA . ALA A 1 88 ? 7.425 -3.561 -19.677 1.00 88.06 88 ALA A CA 1
ATOM 681 C C . ALA A 1 88 ? 7.727 -2.921 -21.042 1.00 88.06 88 ALA A C 1
ATOM 683 O O . ALA A 1 88 ? 6.884 -2.955 -21.937 1.00 88.06 88 ALA A O 1
ATOM 684 N N . ALA A 1 89 ? 8.956 -2.432 -21.242 1.00 86.94 89 ALA A N 1
ATOM 685 C CA . ALA A 1 89 ? 9.402 -1.852 -22.509 1.00 86.94 89 ALA A CA 1
ATOM 686 C C . ALA A 1 89 ? 9.348 -2.861 -23.667 1.00 86.94 89 ALA A C 1
ATOM 688 O O . ALA A 1 89 ? 8.883 -2.542 -24.758 1.00 86.94 89 ALA A O 1
ATOM 689 N N . THR A 1 90 ? 9.793 -4.097 -23.417 1.00 87.94 90 THR A N 1
ATOM 690 C CA . THR A 1 90 ? 9.856 -5.145 -24.448 1.00 87.94 90 THR A CA 1
ATOM 691 C C . THR A 1 90 ? 8.469 -5.668 -24.818 1.00 87.94 90 THR A C 1
ATOM 693 O O . THR A 1 90 ? 8.183 -5.879 -25.994 1.00 87.94 90 THR A O 1
ATOM 696 N N . ARG A 1 91 ? 7.606 -5.897 -23.820 1.00 86.94 91 ARG A N 1
ATOM 697 C CA . ARG A 1 91 ? 6.276 -6.499 -24.012 1.00 86.94 91 ARG A CA 1
ATOM 698 C C . ARG A 1 91 ? 5.183 -5.489 -24.356 1.00 86.94 91 ARG A C 1
ATOM 700 O O . ARG A 1 91 ? 4.132 -5.905 -24.821 1.00 86.94 91 ARG A O 1
ATOM 707 N N . ARG A 1 92 ? 5.426 -4.185 -24.157 1.00 84.44 92 ARG A N 1
ATOM 708 C CA . ARG A 1 92 ? 4.419 -3.110 -24.271 1.00 84.44 92 ARG A CA 1
ATOM 709 C C . ARG A 1 92 ? 3.176 -3.347 -23.401 1.00 84.44 92 ARG A C 1
ATOM 711 O O . ARG A 1 92 ? 2.071 -2.956 -23.761 1.00 84.44 92 ARG A O 1
ATOM 718 N N . GLU A 1 93 ? 3.377 -3.952 -22.238 1.00 85.69 93 GLU A N 1
ATOM 719 C CA . GLU A 1 93 ? 2.345 -4.195 -21.227 1.00 85.69 93 GLU A CA 1
ATOM 720 C C . GLU A 1 93 ? 2.604 -3.318 -19.998 1.00 85.69 93 GLU A C 1
ATOM 722 O O . GLU A 1 93 ? 3.736 -2.879 -19.761 1.00 85.69 93 GLU A O 1
ATOM 727 N N . VAL A 1 94 ? 1.556 -3.059 -19.214 1.00 88.56 94 VAL A N 1
ATOM 728 C CA . VAL A 1 94 ? 1.676 -2.369 -17.925 1.00 88.56 94 VAL A CA 1
ATOM 729 C C . VAL A 1 94 ? 1.936 -3.406 -16.839 1.00 88.56 94 VAL A C 1
ATOM 731 O O . VAL A 1 94 ? 1.207 -4.386 -16.712 1.00 88.56 94 VAL A O 1
ATOM 734 N N . PHE A 1 95 ? 2.979 -3.176 -16.049 1.00 89.94 95 PHE A N 1
ATOM 735 C CA . PHE A 1 95 ? 3.322 -3.977 -14.883 1.00 89.94 95 PHE A CA 1
ATOM 736 C C . PHE A 1 95 ? 3.091 -3.167 -13.614 1.00 89.94 95 PHE A C 1
ATOM 738 O O . PHE A 1 95 ? 3.451 -1.992 -13.548 1.00 89.94 95 PHE A O 1
ATOM 745 N N . HIS A 1 96 ? 2.542 -3.815 -12.591 1.00 91.56 96 HIS A N 1
ATOM 746 C CA . HIS A 1 96 ? 2.343 -3.219 -11.276 1.00 91.56 96 HIS A CA 1
ATOM 747 C C . HIS A 1 96 ? 3.276 -3.883 -10.270 1.00 91.56 96 HIS A C 1
ATOM 749 O O . HIS A 1 96 ? 3.318 -5.109 -10.175 1.00 91.56 96 HIS A O 1
ATOM 755 N N . THR A 1 97 ? 4.018 -3.082 -9.512 1.00 93.06 97 THR A N 1
ATOM 756 C CA . THR A 1 97 ? 4.821 -3.585 -8.392 1.00 93.06 97 THR A CA 1
ATOM 757 C C . THR A 1 97 ? 3.944 -3.844 -7.173 1.00 93.06 97 THR A C 1
ATOM 759 O O . THR A 1 97 ? 2.771 -3.460 -7.129 1.00 93.06 97 THR A O 1
ATOM 762 N N . ASP A 1 98 ? 4.529 -4.451 -6.150 1.00 93.94 98 ASP A N 1
ATOM 763 C CA . ASP A 1 98 ? 3.969 -4.458 -4.800 1.00 93.94 98 ASP A CA 1
ATOM 764 C C . ASP A 1 98 ? 4.177 -3.093 -4.110 1.00 93.94 98 ASP A C 1
ATOM 766 O O . ASP A 1 98 ? 4.666 -2.145 -4.741 1.00 93.94 98 ASP A O 1
ATOM 770 N N . PHE A 1 99 ? 3.728 -2.943 -2.859 1.00 94.75 99 PHE A N 1
ATOM 771 C CA . PHE A 1 99 ? 3.876 -1.693 -2.112 1.00 94.75 99 PHE A CA 1
ATOM 772 C C . PHE A 1 99 ? 5.335 -1.465 -1.731 1.00 94.75 99 PHE A C 1
ATOM 774 O O . PHE A 1 99 ? 5.926 -2.213 -0.951 1.00 94.75 99 PHE A O 1
ATOM 781 N N . LEU A 1 100 ? 5.884 -0.373 -2.248 1.00 93.62 100 LEU A N 1
ATOM 782 C CA . LEU A 1 100 ? 7.252 0.051 -2.013 1.00 93.62 100 LEU A CA 1
ATOM 783 C C . LEU A 1 100 ? 7.313 1.023 -0.840 1.00 93.62 100 LEU A C 1
ATOM 785 O O . LEU A 1 100 ? 6.383 1.792 -0.585 1.00 93.62 100 LEU A O 1
ATOM 789 N N . THR A 1 101 ? 8.440 1.008 -0.137 1.00 92.25 101 THR A N 1
ATOM 790 C CA . THR A 1 101 ? 8.725 2.001 0.902 1.00 92.25 101 THR A CA 1
ATOM 791 C C . THR A 1 101 ? 9.077 3.361 0.275 1.00 92.25 101 THR A C 1
ATOM 793 O O . THR A 1 101 ? 9.600 3.396 -0.843 1.00 92.25 101 THR A O 1
ATOM 796 N N . PRO A 1 102 ? 8.846 4.491 0.975 1.00 91.06 102 PRO A N 1
ATOM 797 C CA . PRO A 1 102 ? 9.194 5.823 0.477 1.00 91.06 102 PRO A CA 1
ATOM 798 C C . PRO A 1 102 ? 10.618 5.980 -0.103 1.00 91.06 102 PRO A C 1
ATOM 800 O O . PRO A 1 102 ? 10.739 6.583 -1.176 1.00 91.06 102 PRO A O 1
ATOM 803 N N . PRO A 1 103 ? 11.700 5.462 0.527 1.00 90.25 103 PRO A N 1
ATOM 804 C CA . PRO A 1 103 ? 13.046 5.583 -0.041 1.00 90.25 103 PRO A CA 1
ATOM 805 C C . PRO A 1 103 ? 13.188 4.819 -1.363 1.00 90.25 103 PRO A C 1
ATOM 807 O O . PRO A 1 103 ? 13.609 5.408 -2.360 1.00 90.25 103 PRO A O 1
ATOM 810 N N . VAL A 1 104 ? 12.744 3.558 -1.407 1.00 91.81 104 VAL A N 1
ATOM 811 C CA . VAL A 1 104 ? 12.810 2.711 -2.610 1.00 91.81 104 VAL A CA 1
ATOM 812 C C . VAL A 1 104 ? 11.990 3.313 -3.746 1.00 91.81 104 VAL A C 1
ATOM 814 O O . VAL A 1 104 ? 12.444 3.357 -4.889 1.00 91.81 104 VAL A O 1
ATOM 817 N N . LEU A 1 105 ? 10.796 3.824 -3.441 1.00 92.06 105 LEU A N 1
ATOM 818 C CA . LEU A 1 105 ? 9.928 4.488 -4.408 1.00 92.06 105 LEU A CA 1
ATOM 819 C C . LEU A 1 105 ? 10.624 5.700 -5.037 1.00 92.06 105 LEU A C 1
ATOM 821 O O . LEU A 1 105 ? 10.632 5.849 -6.260 1.00 92.06 105 LEU A O 1
ATOM 825 N N . LYS A 1 106 ? 11.226 6.559 -4.206 1.00 90.69 106 LYS A N 1
ATOM 826 C CA . LYS A 1 106 ? 11.918 7.773 -4.652 1.00 90.69 106 LYS A CA 1
ATOM 827 C C . LYS A 1 106 ? 13.086 7.441 -5.576 1.00 90.69 106 LYS A C 1
ATOM 829 O O . LYS A 1 106 ? 13.207 8.030 -6.649 1.00 90.69 106 LYS A O 1
ATOM 834 N N . GLU A 1 107 ? 13.930 6.499 -5.175 1.00 90.56 107 GLU A N 1
ATOM 835 C CA . GLU A 1 107 ? 15.090 6.073 -5.960 1.00 90.56 107 GLU A CA 1
ATOM 836 C C . GLU A 1 107 ? 14.667 5.409 -7.270 1.00 90.56 107 GLU A C 1
ATOM 838 O O . GLU A 1 107 ? 15.173 5.763 -8.337 1.00 90.56 107 GLU A O 1
ATOM 843 N N . SER A 1 108 ? 13.672 4.523 -7.211 1.00 91.38 108 SER A N 1
ATOM 844 C CA . SER A 1 108 ? 13.104 3.868 -8.389 1.00 91.38 108 SER A CA 1
ATOM 845 C C . SER A 1 108 ? 12.571 4.888 -9.386 1.00 91.38 108 SER A C 1
ATOM 847 O O . SER A 1 108 ? 12.882 4.802 -10.569 1.00 91.38 108 SER A O 1
ATOM 849 N N . MET A 1 109 ? 11.836 5.904 -8.929 1.00 90.88 109 MET A N 1
ATOM 850 C CA . MET A 1 109 ? 11.325 6.960 -9.807 1.00 90.88 109 MET A CA 1
ATOM 851 C C . MET A 1 109 ? 12.450 7.748 -10.487 1.00 90.88 109 MET A C 1
ATOM 853 O O . MET A 1 109 ? 12.360 8.007 -11.685 1.00 90.88 109 MET A O 1
ATOM 857 N N . ILE A 1 110 ? 13.530 8.080 -9.770 1.00 89.81 110 ILE A N 1
ATOM 858 C CA . ILE A 1 110 ? 14.696 8.777 -10.346 1.00 89.81 110 ILE A CA 1
ATOM 859 C C . ILE A 1 110 ? 15.366 7.924 -11.428 1.00 89.81 110 ILE A C 1
ATOM 861 O O . ILE A 1 110 ? 15.768 8.442 -12.471 1.00 89.81 110 ILE A O 1
ATOM 865 N N . VAL A 1 111 ? 15.509 6.620 -11.192 1.00 89.56 111 VAL A N 1
ATOM 866 C CA . VAL A 1 111 ? 16.128 5.703 -12.156 1.00 89.56 111 VAL A CA 1
ATOM 867 C C . VAL A 1 111 ? 15.222 5.497 -13.372 1.00 89.56 111 VAL A C 1
ATOM 869 O O . VAL A 1 111 ? 15.698 5.576 -14.503 1.00 89.56 111 VAL A O 1
ATOM 872 N N . LEU A 1 112 ? 13.921 5.291 -13.161 1.00 89.25 112 LEU A N 1
ATOM 873 C CA . LEU A 1 112 ? 12.946 5.069 -14.231 1.00 89.25 112 LEU A CA 1
ATOM 874 C C . LEU A 1 112 ? 12.768 6.304 -15.121 1.00 89.25 112 LEU A C 1
ATOM 876 O O . LEU A 1 112 ? 12.619 6.150 -16.326 1.00 89.25 112 LEU A O 1
ATOM 880 N N . GLN A 1 113 ? 12.866 7.519 -14.572 1.00 87.56 113 GLN A N 1
ATOM 881 C CA . GLN A 1 113 ? 12.822 8.764 -15.354 1.00 87.56 113 GLN A CA 1
ATOM 882 C C . GLN A 1 113 ? 13.958 8.891 -16.380 1.00 87.56 113 GLN A C 1
ATOM 884 O O . GLN A 1 113 ? 13.820 9.629 -17.352 1.00 87.56 113 GLN A O 1
ATOM 889 N N . LYS A 1 114 ? 15.080 8.188 -16.181 1.00 86.94 114 LYS A N 1
ATOM 890 C CA . LYS A 1 114 ? 16.197 8.171 -17.138 1.00 86.94 114 LYS A CA 1
ATOM 891 C C . LYS A 1 114 ? 15.922 7.265 -18.343 1.00 86.94 114 LYS A C 1
ATOM 893 O O . LYS A 1 114 ? 16.636 7.356 -19.337 1.00 86.94 114 LYS A O 1
ATOM 898 N N . LEU A 1 115 ? 14.922 6.384 -18.263 1.00 83.75 115 LEU A N 1
ATOM 899 C CA . LEU A 1 115 ? 14.537 5.487 -19.349 1.00 83.75 115 LEU A CA 1
ATOM 900 C C . LEU A 1 115 ? 13.515 6.191 -20.249 1.00 83.75 115 LEU A C 1
ATOM 902 O O . LEU A 1 115 ? 12.402 6.474 -19.825 1.00 83.75 115 LEU A O 1
ATOM 906 N N . ALA A 1 116 ? 13.878 6.451 -21.505 1.00 78.38 116 ALA A N 1
ATOM 907 C CA . ALA A 1 116 ? 13.000 7.152 -22.447 1.00 78.38 116 ALA A CA 1
ATOM 908 C C . ALA A 1 116 ? 11.773 6.323 -22.879 1.00 78.38 116 ALA A C 1
ATOM 910 O O . ALA A 1 116 ? 10.730 6.882 -23.210 1.00 78.38 116 ALA A O 1
ATOM 911 N N . ASP A 1 117 ? 11.886 4.993 -22.857 1.00 82.81 117 ASP A N 1
ATOM 912 C CA . ASP A 1 117 ? 10.877 4.087 -23.423 1.00 82.81 117 ASP A CA 1
ATOM 913 C C . ASP A 1 117 ? 9.754 3.715 -22.441 1.00 82.81 117 ASP A C 1
ATOM 915 O O . ASP A 1 117 ? 8.800 3.025 -22.811 1.00 82.81 117 ASP A O 1
ATOM 919 N N . VAL A 1 118 ? 9.861 4.128 -21.175 1.00 86.06 118 VAL A N 1
ATOM 920 C CA . VAL A 1 118 ? 8.969 3.687 -20.098 1.00 86.06 118 VAL A CA 1
ATOM 921 C C . VAL A 1 118 ? 8.527 4.875 -19.259 1.00 86.06 118 VAL A C 1
ATOM 923 O O . VAL A 1 118 ? 9.312 5.748 -18.906 1.00 86.06 118 VAL A O 1
ATOM 926 N N . LYS A 1 119 ? 7.251 4.878 -18.891 1.00 89.12 119 LYS A N 1
ATOM 927 C CA . LYS A 1 119 ? 6.662 5.803 -17.932 1.00 89.12 119 LYS A CA 1
ATOM 928 C C . LYS A 1 119 ? 6.282 5.037 -16.669 1.00 89.12 119 LYS A C 1
ATOM 930 O O . LYS A 1 119 ? 5.786 3.913 -16.737 1.00 89.12 119 LYS A O 1
ATOM 935 N N . ALA A 1 120 ? 6.510 5.665 -15.522 1.00 89.81 120 ALA A N 1
ATOM 936 C CA . ALA A 1 120 ? 6.154 5.127 -14.218 1.00 89.81 120 ALA A CA 1
ATOM 937 C C . ALA A 1 120 ? 5.227 6.097 -13.479 1.00 89.81 120 ALA A C 1
ATOM 939 O O . ALA A 1 120 ? 5.434 7.313 -13.520 1.00 89.81 120 ALA A O 1
ATOM 940 N N . VAL A 1 121 ? 4.206 5.562 -12.813 1.00 90.00 121 VAL A N 1
ATOM 941 C CA . VAL A 1 121 ? 3.265 6.322 -11.981 1.00 90.00 121 VAL A CA 1
ATOM 942 C C . VAL A 1 121 ? 3.169 5.649 -10.618 1.00 90.00 121 VAL A C 1
ATOM 944 O O . VAL A 1 121 ? 2.938 4.445 -10.533 1.00 90.00 121 VAL A O 1
ATOM 947 N N . ALA A 1 122 ? 3.349 6.432 -9.556 1.00 90.88 122 ALA A N 1
ATOM 948 C CA . ALA A 1 122 ? 3.180 5.977 -8.183 1.00 90.88 122 ALA A CA 1
ATOM 949 C C . ALA A 1 122 ? 1.718 6.123 -7.748 1.00 90.88 122 ALA A C 1
ATOM 951 O O . ALA A 1 122 ? 1.118 7.185 -7.917 1.00 90.88 122 ALA A O 1
ATOM 952 N N . GLN A 1 123 ? 1.151 5.059 -7.184 1.00 90.19 123 GLN A N 1
ATOM 953 C CA . GLN A 1 123 ? -0.229 5.002 -6.711 1.00 90.19 123 GLN A CA 1
ATOM 954 C C . GLN A 1 123 ? -0.264 4.370 -5.319 1.00 90.19 123 GLN A C 1
ATOM 956 O O . GLN A 1 123 ? 0.050 3.194 -5.153 1.00 90.19 123 GLN A O 1
ATOM 961 N N . GLY A 1 124 ? -0.663 5.152 -4.319 1.00 87.56 124 GLY A N 1
ATOM 962 C CA . GLY A 1 124 ? -0.831 4.693 -2.938 1.00 87.56 124 GLY A CA 1
ATOM 963 C C . GLY A 1 124 ? -2.270 4.772 -2.436 1.00 87.56 124 GLY A C 1
ATOM 964 O O . GLY A 1 124 ? -2.495 4.690 -1.246 1.00 87.56 124 GLY A O 1
ATOM 965 N N . GLY A 1 125 ? -3.261 4.967 -3.311 1.00 85.94 125 GLY A N 1
ATOM 966 C CA . GLY A 1 125 ? -4.685 5.005 -2.945 1.00 85.94 125 GLY A CA 1
ATOM 967 C C . GLY A 1 125 ? -5.208 6.364 -2.460 1.00 85.94 125 GLY A C 1
ATOM 968 O O . GLY A 1 125 ? -6.358 6.692 -2.732 1.00 85.94 125 GLY A O 1
ATOM 969 N N . TYR A 1 126 ? -4.370 7.189 -1.831 1.00 87.19 126 TYR A N 1
ATOM 970 C CA . TYR A 1 126 ? -4.695 8.565 -1.429 1.00 87.19 126 TYR A CA 1
ATOM 971 C C . TYR A 1 126 ? -3.475 9.492 -1.600 1.00 87.19 126 TYR A C 1
ATOM 973 O O . TYR A 1 126 ? -2.354 9.001 -1.753 1.00 87.19 126 TYR A O 1
ATOM 981 N N . PRO A 1 127 ? -3.648 10.830 -1.606 1.00 81.81 127 PRO A N 1
ATOM 982 C CA . PRO A 1 127 ? -2.565 11.763 -1.943 1.00 81.81 127 PRO A CA 1
ATOM 983 C C . PRO A 1 127 ? -1.340 11.709 -1.017 1.00 81.81 127 PRO A C 1
ATOM 985 O O . PRO A 1 127 ? -0.242 12.058 -1.436 1.00 81.81 127 PRO A O 1
ATOM 988 N N . GLN A 1 128 ? -1.519 11.299 0.237 1.00 84.00 128 GLN A N 1
ATOM 989 C CA . GLN A 1 128 ? -0.484 11.327 1.279 1.00 84.00 128 GLN A CA 1
ATOM 990 C C . GLN A 1 128 ? -0.010 9.931 1.676 1.00 84.00 128 GLN A C 1
ATOM 992 O O . GLN A 1 128 ? 0.523 9.753 2.767 1.00 84.00 128 GLN A O 1
ATOM 997 N N . ALA A 1 129 ? -0.231 8.949 0.805 1.00 88.31 129 ALA A N 1
ATOM 998 C CA . ALA A 1 129 ? 0.243 7.600 1.034 1.00 88.31 129 ALA A CA 1
ATOM 999 C C . ALA A 1 129 ? 1.770 7.571 1.155 1.00 88.31 129 ALA A C 1
ATOM 1001 O O . ALA A 1 129 ? 2.486 8.090 0.293 1.00 88.31 129 ALA A O 1
ATOM 1002 N N . GLU A 1 130 ? 2.261 6.950 2.220 1.00 87.56 130 GLU A N 1
ATOM 1003 C CA . GLU A 1 130 ? 3.678 6.679 2.418 1.00 87.56 130 GLU A CA 1
ATOM 1004 C C . GLU A 1 130 ? 4.099 5.511 1.528 1.00 87.56 130 GLU A C 1
ATOM 1006 O O . GLU A 1 130 ? 5.055 5.615 0.753 1.00 87.56 130 GLU A O 1
ATOM 1011 N N . ARG A 1 131 ? 3.363 4.397 1.597 1.00 93.25 131 ARG A N 1
ATOM 1012 C CA . ARG A 1 131 ? 3.635 3.217 0.776 1.00 93.25 131 ARG A CA 1
ATOM 1013 C C . ARG A 1 131 ? 2.827 3.267 -0.510 1.00 93.25 131 ARG A C 1
ATOM 1015 O O . ARG A 1 131 ? 1.599 3.297 -0.501 1.00 93.25 131 ARG A O 1
ATOM 1022 N N . CYS A 1 132 ? 3.524 3.215 -1.640 1.00 93.00 132 CYS A N 1
ATOM 1023 C CA . CYS A 1 132 ? 2.908 3.282 -2.964 1.00 93.00 132 CYS A CA 1
ATOM 1024 C C . CYS A 1 132 ? 3.318 2.098 -3.835 1.00 93.00 132 CYS A C 1
ATOM 1026 O O . CYS A 1 132 ? 4.432 1.586 -3.734 1.00 93.00 132 CYS A O 1
ATOM 1028 N N . ARG A 1 133 ? 2.435 1.714 -4.754 1.00 93.31 133 ARG A N 1
ATOM 1029 C CA . ARG A 1 133 ? 2.733 0.795 -5.856 1.00 93.31 133 ARG A CA 1
ATOM 1030 C C . ARG A 1 133 ? 3.177 1.593 -7.080 1.00 93.31 133 ARG A C 1
ATOM 1032 O O . ARG A 1 133 ? 2.688 2.701 -7.304 1.00 93.31 133 ARG A O 1
ATOM 1039 N N . LEU A 1 134 ? 4.081 1.038 -7.880 1.00 91.75 134 LEU A N 1
ATOM 1040 C CA . LEU A 1 134 ? 4.476 1.607 -9.165 1.00 91.75 134 LEU A CA 1
ATOM 1041 C C . LEU A 1 134 ? 3.774 0.879 -10.303 1.00 91.75 134 LEU A C 1
ATOM 1043 O O . LEU A 1 134 ? 3.884 -0.337 -10.439 1.00 91.75 134 LEU A O 1
ATOM 1047 N N . SER A 1 135 ? 3.113 1.654 -11.153 1.00 91.62 135 SER A N 1
ATOM 1048 C CA . SER A 1 135 ? 2.600 1.218 -12.448 1.00 91.62 135 SER A CA 1
ATOM 1049 C C . SER A 1 135 ? 3.600 1.628 -13.519 1.00 91.62 135 SER A C 1
ATOM 1051 O O . SER A 1 135 ? 3.860 2.818 -13.701 1.00 91.62 135 SER A O 1
ATOM 1053 N N . ILE A 1 136 ? 4.191 0.646 -14.194 1.00 91.31 136 ILE A N 1
ATOM 1054 C CA . ILE A 1 136 ? 5.309 0.811 -15.125 1.00 91.31 136 ILE A CA 1
ATOM 1055 C C . ILE A 1 136 ? 4.876 0.301 -16.497 1.00 91.31 136 ILE A C 1
ATOM 1057 O O . ILE A 1 136 ? 4.498 -0.858 -16.640 1.00 91.31 136 ILE A O 1
ATOM 1061 N N . GLY A 1 137 ? 4.947 1.147 -17.519 1.00 89.75 137 GLY A N 1
ATOM 1062 C CA . GLY A 1 137 ? 4.517 0.782 -18.867 1.00 89.75 137 GLY A CA 1
ATOM 1063 C C . GLY A 1 137 ? 4.856 1.847 -19.899 1.00 89.75 137 GLY A C 1
ATOM 1064 O O . GLY A 1 137 ? 5.425 2.889 -19.580 1.00 89.75 137 GLY A O 1
ATOM 1065 N N . HIS A 1 138 ? 4.511 1.600 -21.159 1.00 86.00 138 HIS A N 1
ATOM 1066 C CA . HIS A 1 138 ? 4.700 2.602 -22.206 1.00 86.00 138 HIS A CA 1
ATOM 1067 C C . HIS A 1 138 ? 3.716 3.767 -22.025 1.00 86.00 138 HIS A C 1
ATOM 1069 O O . HIS A 1 138 ? 2.582 3.548 -21.601 1.00 86.00 138 HIS A O 1
ATOM 1075 N N . SER A 1 139 ? 4.107 4.999 -22.372 1.00 79.31 139 SER A N 1
ATOM 1076 C CA . SER A 1 139 ? 3.252 6.177 -22.130 1.00 79.31 139 SER A CA 1
ATOM 1077 C C . SER A 1 139 ? 1.906 6.126 -22.865 1.00 79.31 139 SER A C 1
ATOM 1079 O O . SER A 1 139 ? 0.971 6.796 -22.441 1.00 79.31 139 SER A O 1
ATOM 1081 N N . GLU A 1 140 ? 1.816 5.364 -23.955 1.00 77.06 140 GLU A N 1
ATOM 1082 C CA . GLU A 1 140 ? 0.591 5.177 -24.743 1.00 77.06 140 GLU A CA 1
ATOM 1083 C C . GLU A 1 140 ? -0.385 4.182 -24.097 1.00 77.06 140 GLU A C 1
ATOM 1085 O O . GLU A 1 140 ? -1.593 4.294 -24.278 1.00 77.06 140 GLU A O 1
ATOM 1090 N N . VAL A 1 141 ? 0.139 3.211 -23.340 1.00 77.81 141 VAL A N 1
ATOM 1091 C CA . VAL A 1 141 ? -0.640 2.115 -22.735 1.00 77.81 141 VAL A CA 1
ATOM 1092 C C . VAL A 1 141 ? -0.962 2.411 -21.271 1.00 77.81 141 VAL A C 1
ATOM 1094 O O . VAL A 1 141 ? -1.983 1.958 -20.755 1.00 77.81 141 VAL A O 1
ATOM 1097 N N . LEU A 1 142 ? -0.106 3.191 -20.602 1.00 77.06 142 LEU A N 1
ATOM 1098 C CA . LEU A 1 142 ? -0.251 3.575 -19.204 1.00 77.06 142 LEU A CA 1
ATOM 1099 C C . LEU A 1 142 ? -1.468 4.494 -19.019 1.00 77.06 142 LEU A C 1
ATOM 1101 O O . LEU A 1 142 ? -1.370 5.721 -19.009 1.00 77.06 142 LEU A O 1
ATOM 1105 N N . THR A 1 143 ? -2.628 3.868 -18.879 1.00 65.88 143 THR A N 1
ATOM 1106 C CA . THR A 1 143 ? -3.885 4.514 -18.516 1.00 65.88 143 THR A CA 1
ATOM 1107 C C . THR A 1 143 ? -3.974 4.584 -16.992 1.00 65.88 143 THR A C 1
ATOM 1109 O O . THR A 1 143 ? -3.415 3.734 -16.299 1.00 65.88 143 THR A O 1
ATOM 1112 N N . ASN A 1 144 ? -4.660 5.598 -16.456 1.00 61.38 144 ASN A N 1
ATOM 1113 C CA . ASN A 1 144 ? -5.011 5.646 -15.034 1.00 61.38 144 ASN A CA 1
ATOM 1114 C C . ASN A 1 144 ? -5.984 4.501 -14.723 1.00 61.38 144 ASN A C 1
ATOM 1116 O O . ASN A 1 144 ? -7.198 4.691 -14.776 1.00 61.38 144 ASN A O 1
ATOM 1120 N N . ASP A 1 145 ? -5.458 3.312 -14.439 1.00 65.62 145 ASP A N 1
ATOM 1121 C CA . ASP A 1 145 ? -6.267 2.210 -13.938 1.00 65.62 145 ASP A CA 1
ATOM 1122 C C . ASP A 1 145 ? -6.632 2.506 -12.471 1.00 65.62 145 ASP A C 1
ATOM 1124 O O . ASP A 1 145 ? -5.732 2.682 -11.635 1.00 65.62 145 ASP A O 1
ATOM 1128 N N . PRO A 1 146 ? -7.931 2.617 -12.136 1.00 63.06 146 PRO A N 1
ATOM 1129 C CA . PRO A 1 146 ? -8.368 2.801 -10.757 1.00 63.06 146 PRO A CA 1
ATOM 1130 C C . PRO A 1 146 ? -8.111 1.566 -9.880 1.00 63.06 146 PRO A C 1
ATOM 1132 O O . PRO A 1 146 ? -8.104 1.693 -8.659 1.00 63.06 146 PRO A O 1
ATOM 1135 N N . ASN A 1 147 ? -7.868 0.389 -10.465 1.00 74.44 147 ASN A N 1
ATOM 1136 C CA . ASN A 1 147 ? -7.780 -0.876 -9.734 1.00 74.44 147 ASN A CA 1
ATOM 1137 C C . ASN A 1 147 ? -6.380 -1.198 -9.205 1.00 74.44 147 ASN A C 1
ATOM 1139 O O . ASN A 1 147 ? -6.144 -2.307 -8.745 1.00 74.44 147 ASN A O 1
ATOM 1143 N N . VAL A 1 148 ? -5.430 -0.262 -9.232 1.00 86.06 148 VAL A N 1
ATOM 1144 C CA . VAL A 1 148 ? -4.068 -0.543 -8.745 1.00 86.06 148 VAL A CA 1
ATOM 1145 C C . VAL A 1 148 ? -4.019 -0.656 -7.221 1.00 86.06 148 VAL A C 1
ATOM 1147 O O . VAL A 1 148 ? -3.185 -1.379 -6.686 1.00 86.06 148 VAL A O 1
ATOM 1150 N N . VAL A 1 149 ? -4.911 0.006 -6.489 1.00 91.94 149 VAL A N 1
ATOM 1151 C CA . VAL A 1 149 ? -4.963 -0.071 -5.022 1.00 91.94 149 VAL A CA 1
ATOM 1152 C C . VAL A 1 149 ? -6.409 -0.232 -4.583 1.00 91.94 149 VAL A C 1
ATOM 1154 O O . VAL A 1 149 ? -7.284 0.480 -5.070 1.00 91.94 149 VAL A O 1
ATOM 1157 N N . ALA A 1 150 ? -6.650 -1.138 -3.640 1.00 93.19 150 ALA A N 1
ATOM 1158 C CA . ALA A 1 150 ? -7.942 -1.293 -2.993 1.00 93.19 150 ALA A CA 1
ATOM 1159 C C . ALA A 1 150 ? -7.868 -0.836 -1.534 1.00 93.19 150 ALA A C 1
ATOM 1161 O O . ALA A 1 150 ? -6.844 -1.010 -0.871 1.00 93.19 150 ALA A O 1
ATOM 1162 N N . ALA A 1 151 ? -8.969 -0.271 -1.041 1.00 93.94 151 ALA A N 1
ATOM 1163 C CA . ALA A 1 151 ? -9.143 0.085 0.358 1.00 93.94 151 ALA A CA 1
ATOM 1164 C C . ALA A 1 151 ? -10.186 -0.826 1.010 1.00 93.94 151 ALA A C 1
ATOM 1166 O O . ALA A 1 151 ? -11.249 -1.094 0.445 1.00 93.94 151 ALA A O 1
ATOM 1167 N N . ILE A 1 152 ? -9.880 -1.283 2.219 1.00 94.81 152 ILE A N 1
ATOM 1168 C CA . ILE A 1 152 ? -10.765 -2.105 3.041 1.00 94.81 152 ILE A CA 1
ATOM 1169 C C . ILE A 1 152 ? -10.995 -1.377 4.355 1.00 94.81 152 ILE A C 1
ATOM 1171 O O . ILE A 1 152 ? -10.045 -0.983 5.027 1.00 94.81 152 ILE A O 1
ATOM 1175 N N . ASN A 1 153 ? -12.259 -1.224 4.725 1.00 94.94 153 ASN A N 1
ATOM 1176 C CA . ASN A 1 153 ? -12.651 -0.794 6.052 1.00 94.94 153 ASN A CA 1
ATOM 1177 C C . ASN A 1 153 ? -12.768 -2.013 6.968 1.00 94.94 153 ASN A C 1
ATOM 1179 O O . ASN A 1 153 ? -13.564 -2.917 6.706 1.00 94.94 153 ASN A O 1
ATOM 1183 N N . ILE A 1 154 ? -11.970 -2.023 8.029 1.00 94.81 154 ILE A N 1
ATOM 1184 C CA . ILE A 1 154 ? -12.021 -2.998 9.109 1.00 94.81 154 ILE A CA 1
ATOM 1185 C C . ILE A 1 154 ? -12.722 -2.314 10.275 1.00 94.81 154 ILE A C 1
ATOM 1187 O O . ILE A 1 154 ? -12.140 -1.466 10.951 1.00 94.81 154 ILE A O 1
ATOM 1191 N N . SER A 1 155 ? -13.970 -2.701 10.508 1.00 93.12 155 SER A N 1
ATOM 1192 C CA . SER A 1 155 ? -14.809 -2.145 11.569 1.00 93.12 155 SER A CA 1
ATOM 1193 C C . SER A 1 155 ? -14.963 -3.131 12.720 1.00 93.12 155 SER A C 1
ATOM 1195 O O . SER A 1 155 ? -15.073 -4.338 12.507 1.00 93.12 155 SER A O 1
ATOM 1197 N N . GLY A 1 156 ? -14.963 -2.631 13.951 1.00 91.25 156 GLY A N 1
ATOM 1198 C CA . GLY A 1 156 ? -15.081 -3.450 15.156 1.00 91.25 156 GLY A CA 1
ATOM 1199 C C . GLY A 1 156 ? -15.396 -2.596 16.377 1.00 91.25 156 GLY A C 1
ATOM 1200 O O . GLY A 1 156 ? -15.357 -1.370 16.314 1.00 91.25 156 GLY A O 1
ATOM 1201 N N . ASN A 1 157 ? -15.729 -3.243 17.493 1.00 90.38 157 ASN A N 1
ATOM 1202 C CA . ASN A 1 157 ? -15.981 -2.537 18.747 1.00 90.38 157 ASN A CA 1
ATOM 1203 C C . ASN A 1 157 ? -14.665 -2.327 19.512 1.00 90.38 157 ASN A C 1
ATOM 1205 O O . ASN A 1 157 ? -14.294 -3.155 20.345 1.00 90.38 157 ASN A O 1
ATOM 1209 N N . PHE A 1 158 ? -13.964 -1.230 19.215 1.00 89.06 158 PHE A N 1
ATOM 1210 C CA . PHE A 1 158 ? -12.686 -0.888 19.850 1.00 89.06 158 PHE A CA 1
ATOM 1211 C C . PHE A 1 158 ? -12.817 0.108 21.013 1.00 89.06 158 PHE A C 1
ATOM 1213 O O . PHE A 1 158 ? -11.804 0.520 21.572 1.00 89.06 158 PHE A O 1
ATOM 1220 N N . SER A 1 159 ? -14.036 0.460 21.440 1.00 85.56 159 SER A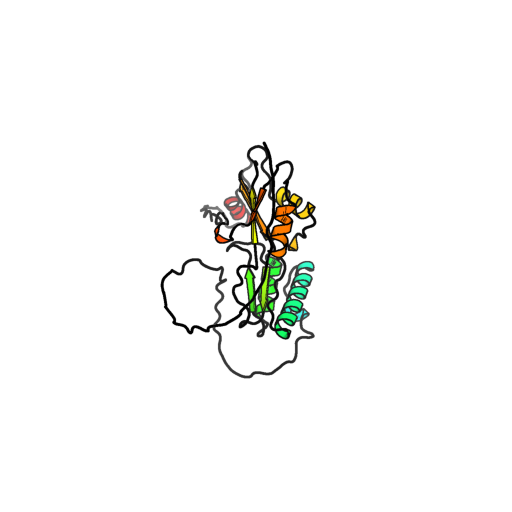 N 1
ATOM 1221 C CA . SER A 1 159 ? -14.253 1.411 22.544 1.00 85.56 159 SER A CA 1
ATOM 1222 C C . SER A 1 159 ? -13.675 0.932 23.884 1.00 85.56 159 SER A C 1
ATOM 1224 O O . SER A 1 159 ? -13.301 1.744 24.723 1.00 85.56 159 SER A O 1
ATOM 1226 N N . PHE A 1 160 ? -13.574 -0.387 24.093 1.00 82.25 160 PHE A N 1
ATOM 1227 C CA . PHE A 1 160 ? -13.037 -0.973 25.333 1.00 82.25 160 PHE A CA 1
ATOM 1228 C C . PHE A 1 160 ? -11.583 -1.435 25.220 1.00 82.25 160 PHE A C 1
ATOM 1230 O O . PHE A 1 160 ? -10.908 -1.603 26.234 1.00 82.25 160 PHE A O 1
ATOM 1237 N N . GLN A 1 161 ? -11.105 -1.664 23.998 1.00 82.69 161 GLN A N 1
ATOM 1238 C CA . GLN A 1 161 ? -9.750 -2.121 23.730 1.00 82.69 161 GLN A CA 1
ATOM 1239 C C . GLN A 1 161 ? -9.222 -1.375 22.502 1.00 82.69 161 GLN A C 1
ATOM 1241 O O . GLN A 1 161 ? -9.471 -1.813 21.376 1.00 82.69 161 GLN A O 1
ATOM 1246 N N . PRO A 1 162 ? -8.511 -0.249 22.696 1.00 84.06 162 PRO A N 1
ATOM 1247 C CA . PRO A 1 162 ? -7.923 0.470 21.581 1.00 84.06 162 PRO A CA 1
ATOM 1248 C C . PRO A 1 162 ? -6.858 -0.411 20.927 1.00 84.06 162 PRO A C 1
ATOM 1250 O O . PRO A 1 162 ? -5.947 -0.904 21.595 1.00 84.06 162 PRO A O 1
ATOM 1253 N N . CYS A 1 163 ? -6.980 -0.611 19.619 1.00 87.38 163 CYS A N 1
ATOM 1254 C CA . CYS A 1 163 ? -5.988 -1.331 18.835 1.00 87.38 163 CYS A CA 1
ATOM 1255 C C . CYS A 1 163 ? -4.989 -0.356 18.219 1.00 87.38 163 CYS A C 1
ATOM 1257 O O . CYS A 1 163 ? -5.347 0.690 17.677 1.00 87.38 163 CYS A O 1
ATOM 1259 N N . SER A 1 164 ? -3.718 -0.725 18.294 1.00 90.81 164 SER A N 1
ATOM 1260 C CA . SER A 1 164 ? -2.629 -0.007 17.652 1.00 90.81 164 SER A CA 1
ATOM 1261 C C . SER A 1 164 ? -2.493 -0.418 16.186 1.00 90.81 164 SER A C 1
ATOM 1263 O O . SER A 1 164 ? -2.980 -1.465 15.758 1.00 90.81 164 SER A O 1
ATOM 1265 N N . HIS A 1 165 ? -1.736 0.363 15.413 1.00 90.94 165 HIS A N 1
ATOM 1266 C CA . HIS A 1 165 ? -1.348 -0.006 14.048 1.00 90.94 165 HIS A CA 1
ATOM 1267 C C . HIS A 1 165 ? -0.686 -1.400 13.989 1.00 90.94 165 HIS A C 1
ATOM 1269 O O . HIS A 1 165 ? -0.886 -2.153 13.034 1.00 90.94 165 HIS A O 1
ATOM 1275 N N . GLY A 1 166 ? 0.104 -1.757 15.009 1.00 92.12 166 GLY A N 1
ATOM 1276 C CA . GLY A 1 166 ? 0.783 -3.051 15.095 1.00 92.12 166 GLY A CA 1
ATOM 1277 C C . GLY A 1 166 ? -0.178 -4.236 15.192 1.00 92.12 166 GLY A C 1
ATOM 1278 O O . GLY A 1 166 ? 0.116 -5.287 14.629 1.00 92.12 166 GLY A O 1
ATOM 1279 N N . ASP A 1 167 ? -1.341 -4.056 15.820 1.00 93.94 167 ASP A N 1
ATOM 1280 C CA . ASP A 1 167 ? -2.331 -5.122 16.009 1.00 93.94 167 ASP A CA 1
ATOM 1281 C C . ASP A 1 167 ? -3.045 -5.467 14.700 1.00 93.94 167 ASP A C 1
ATOM 1283 O O . ASP A 1 167 ? -3.165 -6.642 14.350 1.00 93.94 167 ASP A O 1
ATOM 1287 N N . PHE A 1 168 ? -3.457 -4.449 13.936 1.00 94.50 168 PHE A N 1
ATOM 1288 C CA . PHE A 1 168 ? -4.037 -4.643 12.602 1.00 94.50 168 PHE A CA 1
ATOM 1289 C C . PHE A 1 168 ? -3.029 -5.295 11.661 1.00 94.50 168 PHE A C 1
ATOM 1291 O O . PHE A 1 168 ? -3.336 -6.290 11.008 1.00 94.50 168 PHE A O 1
ATOM 1298 N N . LEU A 1 169 ? -1.801 -4.776 11.640 1.00 94.06 169 LEU A N 1
ATOM 1299 C CA . LEU A 1 169 ? -0.730 -5.351 10.842 1.00 94.06 169 LEU A CA 1
ATOM 1300 C C . LEU A 1 169 ? -0.474 -6.815 11.233 1.00 94.06 169 LEU A C 1
ATOM 1302 O O . LEU A 1 169 ? -0.434 -7.679 10.364 1.00 94.06 169 LEU A O 1
ATOM 1306 N N . GLY A 1 170 ? -0.329 -7.106 12.526 1.00 94.44 170 GLY A N 1
ATOM 1307 C CA . GLY A 1 170 ? -0.078 -8.455 13.030 1.00 94.44 170 GLY A CA 1
ATOM 1308 C C . GLY A 1 170 ? -1.201 -9.431 12.686 1.00 94.44 170 GLY A C 1
ATOM 1309 O O . GLY A 1 170 ? -0.924 -10.548 12.252 1.00 94.44 170 GLY A O 1
ATOM 1310 N N . ALA A 1 171 ? -2.460 -9.001 12.799 1.00 94.56 171 ALA A N 1
ATOM 1311 C CA . ALA A 1 171 ? -3.615 -9.820 12.443 1.00 94.56 171 ALA A CA 1
ATOM 1312 C C . ALA A 1 171 ? -3.627 -10.183 10.951 1.00 94.56 171 ALA A C 1
ATOM 1314 O O . ALA A 1 171 ? -3.884 -11.334 10.603 1.00 94.56 171 ALA A O 1
ATOM 1315 N N . ILE A 1 172 ? -3.294 -9.230 10.077 1.00 95.06 172 ILE A N 1
ATOM 1316 C CA . ILE A 1 172 ? -3.264 -9.444 8.625 1.00 95.06 172 ILE A CA 1
ATOM 1317 C C . ILE A 1 172 ? -2.074 -10.324 8.221 1.00 95.06 172 ILE A C 1
ATOM 1319 O O . ILE A 1 172 ? -2.242 -11.285 7.468 1.00 95.06 172 ILE A O 1
ATOM 1323 N N . LEU A 1 173 ? -0.879 -10.050 8.754 1.00 94.69 173 LEU A N 1
ATOM 1324 C CA . LEU A 1 173 ? 0.307 -10.878 8.507 1.00 94.69 173 LEU A CA 1
ATOM 1325 C C . LEU A 1 173 ? 0.104 -12.313 9.021 1.00 94.69 173 LEU A C 1
ATOM 1327 O O . LEU A 1 173 ? 0.531 -13.268 8.375 1.00 94.69 173 LEU A O 1
ATOM 1331 N N . GLY A 1 174 ? -0.617 -12.483 10.135 1.00 93.88 174 GLY A N 1
ATOM 1332 C CA . GLY A 1 174 ? -0.985 -13.787 10.691 1.00 93.88 174 GLY A CA 1
ATOM 1333 C C . GLY A 1 174 ? -1.876 -14.641 9.780 1.00 93.88 174 GLY A C 1
ATOM 1334 O O . GLY A 1 174 ? -1.933 -15.856 9.958 1.00 93.88 174 GLY A O 1
ATOM 1335 N N . LYS A 1 175 ? -2.533 -14.046 8.773 1.00 93.06 175 LYS A N 1
ATOM 1336 C CA . LYS A 1 175 ? -3.286 -14.770 7.730 1.00 93.06 175 LYS A CA 1
ATOM 1337 C C . LYS A 1 175 ? -2.413 -15.237 6.561 1.00 93.06 175 LYS A C 1
ATOM 1339 O O . LYS A 1 175 ? -2.930 -15.846 5.630 1.00 93.06 175 LYS A O 1
ATOM 1344 N N . GLY A 1 176 ? -1.104 -14.980 6.605 1.00 92.94 176 GLY A N 1
ATOM 1345 C CA . GLY A 1 176 ? -0.153 -15.376 5.563 1.00 92.94 176 GLY A CA 1
ATOM 1346 C C . GLY A 1 176 ? -0.001 -14.357 4.431 1.00 92.94 176 GLY A C 1
ATOM 1347 O O . GLY A 1 176 ? 0.607 -14.668 3.410 1.00 92.94 176 GLY A O 1
ATOM 1348 N N . ILE A 1 177 ? -0.530 -13.141 4.593 1.00 94.06 177 ILE A N 1
ATOM 1349 C CA . ILE A 1 177 ? -0.343 -12.060 3.621 1.00 94.06 177 ILE A CA 1
ATOM 1350 C C . ILE A 1 177 ? 1.039 -11.438 3.826 1.00 94.06 177 ILE A C 1
ATOM 1352 O O . ILE A 1 177 ? 1.402 -11.058 4.937 1.00 94.06 177 ILE A O 1
ATOM 1356 N N . ALA A 1 178 ? 1.814 -11.307 2.749 1.00 93.88 178 ALA A N 1
ATOM 1357 C CA . ALA A 1 178 ? 3.120 -10.660 2.801 1.00 93.88 178 ALA A CA 1
ATOM 1358 C C . ALA A 1 178 ? 2.992 -9.149 3.064 1.00 93.88 178 ALA A C 1
ATOM 1360 O O . ALA A 1 178 ? 2.115 -8.480 2.517 1.00 93.88 178 ALA A O 1
ATOM 1361 N N . ARG A 1 179 ? 3.926 -8.580 3.839 1.00 92.81 179 ARG A N 1
ATOM 1362 C CA . ARG A 1 179 ? 3.951 -7.139 4.167 1.00 92.81 179 ARG A CA 1
ATOM 1363 C C . ARG A 1 179 ? 4.072 -6.239 2.931 1.00 92.81 179 ARG A C 1
ATOM 1365 O O . ARG A 1 179 ? 3.628 -5.095 2.965 1.00 92.81 179 ARG A O 1
ATOM 1372 N N . GLU A 1 180 ? 4.687 -6.736 1.866 1.00 93.25 180 GLU A N 1
ATOM 1373 C CA . GLU A 1 180 ? 4.833 -6.041 0.579 1.00 93.25 180 GLU A CA 1
ATOM 1374 C C . GLU A 1 180 ? 3.485 -5.871 -0.137 1.00 93.25 180 GLU A C 1
ATOM 1376 O O . GLU A 1 180 ? 3.299 -4.940 -0.910 1.00 93.25 180 GLU A O 1
ATOM 1381 N N . LYS A 1 181 ? 2.496 -6.723 0.156 1.00 93.94 181 LYS A N 1
ATOM 1382 C CA . LYS A 1 181 ? 1.143 -6.616 -0.406 1.00 93.94 181 LYS A CA 1
ATOM 1383 C C . LYS A 1 181 ? 0.256 -5.623 0.350 1.00 93.94 181 LYS A C 1
ATOM 1385 O O . LYS A 1 181 ? -0.852 -5.343 -0.104 1.00 93.94 181 LYS A O 1
ATOM 1390 N N . LEU A 1 182 ? 0.738 -5.093 1.476 1.00 94.56 182 LEU A N 1
ATOM 1391 C CA . LEU A 1 182 ? 0.022 -4.153 2.333 1.00 94.56 182 LEU A CA 1
ATOM 1392 C C . LEU A 1 182 ? 0.616 -2.750 2.218 1.00 94.56 182 LEU A C 1
ATOM 1394 O O . LEU A 1 182 ? 1.823 -2.544 2.394 1.00 94.56 182 LEU A O 1
ATOM 1398 N N . GLY A 1 183 ? -0.263 -1.790 1.963 1.00 92.88 183 GLY A N 1
ATOM 1399 C CA . GLY A 1 183 ? 0.038 -0.371 2.009 1.00 92.88 183 GLY A CA 1
ATOM 1400 C C . GLY A 1 183 ? -0.119 0.185 3.417 1.00 92.88 183 GLY A C 1
ATOM 1401 O O . GLY A 1 183 ? 0.210 -0.472 4.410 1.00 92.88 183 GLY A O 1
ATOM 1402 N N . ASP A 1 184 ? -0.622 1.410 3.481 1.00 92.00 184 ASP A N 1
ATOM 1403 C CA . ASP A 1 184 ? -0.804 2.127 4.735 1.00 92.00 184 ASP A CA 1
ATOM 1404 C C . ASP A 1 184 ? -2.050 1.641 5.489 1.00 92.00 184 ASP A C 1
ATOM 1406 O O . ASP A 1 184 ? -3.040 1.195 4.895 1.00 92.00 184 ASP A O 1
ATOM 1410 N N . ILE A 1 185 ? -1.984 1.735 6.818 1.00 93.31 185 ILE A N 1
ATOM 1411 C CA . ILE A 1 185 ? -3.088 1.435 7.730 1.00 93.31 185 ILE A CA 1
ATOM 1412 C C . ILE A 1 185 ? -3.459 2.733 8.445 1.00 93.31 185 ILE A C 1
ATOM 1414 O O . ILE A 1 185 ? -2.678 3.275 9.228 1.00 93.31 185 ILE A O 1
ATOM 1418 N N . ILE A 1 186 ? -4.664 3.221 8.182 1.00 91.31 186 ILE A N 1
ATOM 1419 C CA . ILE A 1 186 ? -5.193 4.473 8.717 1.00 91.31 186 ILE A CA 1
ATOM 1420 C C . ILE A 1 186 ? -6.143 4.135 9.862 1.00 91.31 186 ILE A C 1
ATOM 1422 O O . ILE A 1 186 ? -7.210 3.561 9.644 1.00 91.31 186 ILE A O 1
ATOM 1426 N N . LEU A 1 187 ? -5.760 4.477 11.090 1.00 91.12 187 LEU A N 1
ATOM 1427 C CA . LEU A 1 187 ? -6.588 4.239 12.272 1.00 91.12 187 LEU A CA 1
ATOM 1428 C C . LEU A 1 187 ? -7.759 5.231 12.322 1.00 91.12 187 LEU A C 1
ATOM 1430 O O . LEU A 1 187 ? -7.560 6.434 12.186 1.00 91.12 187 LEU A O 1
ATOM 1434 N N . GLN A 1 188 ? -8.962 4.722 12.587 1.00 88.12 188 GLN A N 1
ATOM 1435 C CA . GLN A 1 188 ? -10.210 5.483 12.745 1.00 88.12 188 GLN A CA 1
ATOM 1436 C C . GLN A 1 188 ? -10.636 5.590 14.220 1.00 88.12 188 GLN A C 1
ATOM 1438 O O . GLN A 1 188 ? -11.828 5.618 14.545 1.00 88.12 188 GLN A O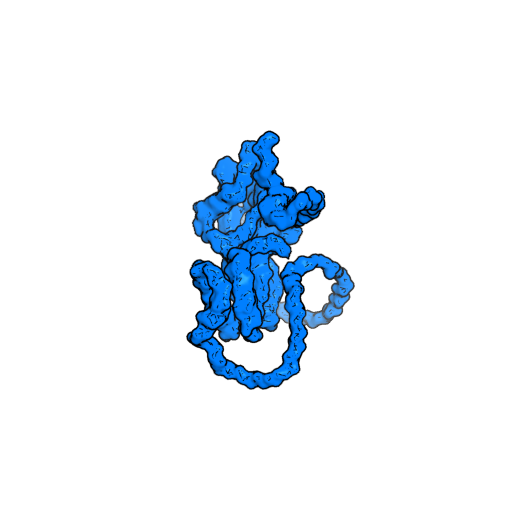 1
ATOM 1443 N N . GLY A 1 189 ? -9.663 5.586 15.137 1.00 85.00 189 GLY A N 1
ATOM 1444 C CA . GLY A 1 189 ? -9.909 5.574 16.579 1.00 85.00 189 GLY A CA 1
ATOM 1445 C C . GLY A 1 189 ? -10.726 4.349 17.003 1.00 85.00 189 GLY A C 1
ATOM 1446 O O . GLY A 1 189 ? -10.305 3.214 16.803 1.00 85.00 189 GLY A O 1
ATOM 1447 N N . GLU A 1 190 ? -11.910 4.578 17.573 1.00 86.31 190 GLU A N 1
ATOM 1448 C CA . GLU A 1 190 ? -12.783 3.514 18.091 1.00 86.31 190 GLU A CA 1
ATOM 1449 C C . GLU A 1 190 ? -13.553 2.747 17.005 1.00 86.31 190 GLU A C 1
ATOM 1451 O O . GLU A 1 190 ? -14.045 1.649 17.262 1.00 86.31 190 GLU A O 1
ATOM 1456 N N . LYS A 1 191 ? -13.668 3.302 15.789 1.00 86.31 191 LYS A N 1
ATOM 1457 C CA . LYS A 1 191 ? -14.425 2.671 14.693 1.00 86.31 191 LYS A CA 1
ATOM 1458 C C . LYS A 1 191 ? -13.664 1.516 14.037 1.00 86.31 191 LYS A C 1
ATOM 1460 O O . LYS A 1 191 ? -14.293 0.644 13.438 1.00 86.31 191 LYS A O 1
ATOM 1465 N N . GLY A 1 192 ? -12.334 1.513 14.143 1.00 90.75 192 GLY A N 1
ATOM 1466 C CA . GLY A 1 192 ? -11.451 0.521 13.533 1.00 90.75 192 GLY A CA 1
ATOM 1467 C C . GLY A 1 192 ? -10.356 1.145 12.678 1.00 90.75 192 GLY A C 1
ATOM 1468 O O . GLY A 1 192 ? -9.703 2.090 13.118 1.00 90.75 192 GLY A O 1
ATOM 1469 N N . ALA A 1 193 ? -10.117 0.606 11.483 1.00 93.56 193 ALA A N 1
ATOM 1470 C CA . ALA A 1 193 ? -9.050 1.071 10.599 1.00 93.56 193 ALA A CA 1
ATOM 1471 C C . ALA A 1 193 ? -9.377 0.869 9.115 1.00 93.56 193 ALA A C 1
ATOM 1473 O O . ALA A 1 193 ? -10.052 -0.084 8.731 1.00 93.56 193 ALA A O 1
ATOM 1474 N N . HIS A 1 194 ? -8.833 1.736 8.266 1.00 94.00 194 HIS A N 1
ATOM 1475 C CA . HIS A 1 194 ? -8.789 1.532 6.824 1.00 94.00 194 HIS A CA 1
ATOM 1476 C C . HIS A 1 194 ? -7.428 0.971 6.429 1.00 94.00 194 HIS A C 1
ATOM 1478 O O . HIS A 1 194 ? -6.395 1.482 6.854 1.00 94.00 194 HIS A O 1
ATOM 1484 N N . VAL A 1 195 ? -7.421 -0.067 5.603 1.00 94.38 195 VAL A N 1
ATOM 1485 C CA . VAL A 1 195 ? -6.200 -0.729 5.143 1.00 94.38 195 VAL A CA 1
ATOM 1486 C C . VAL A 1 195 ? -6.141 -0.691 3.633 1.00 94.38 195 VAL A C 1
ATOM 1488 O O . VAL A 1 195 ? -7.120 -1.016 2.957 1.00 94.38 195 VAL A O 1
ATOM 1491 N N . LEU A 1 196 ? -4.974 -0.329 3.110 1.00 94.50 196 LEU A N 1
ATOM 1492 C CA . LEU A 1 196 ? -4.695 -0.408 1.685 1.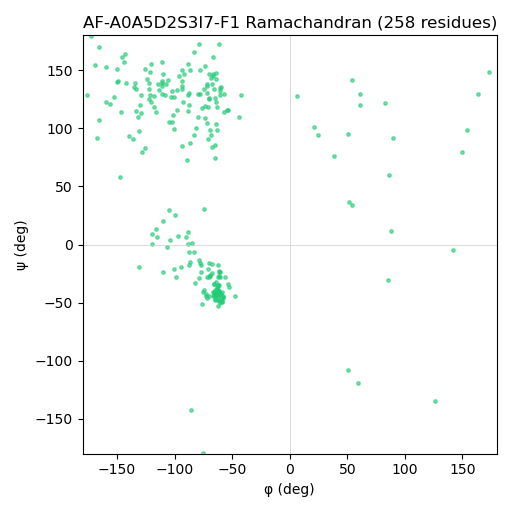00 94.50 196 LEU A CA 1
ATOM 1493 C C . LEU A 1 196 ? -4.015 -1.723 1.337 1.00 94.50 196 LEU A C 1
ATOM 1495 O O . LEU A 1 196 ? -3.073 -2.157 2.000 1.00 94.50 196 LEU A O 1
ATOM 1499 N N . ILE A 1 197 ? -4.494 -2.360 0.275 1.00 95.12 197 ILE A N 1
ATOM 1500 C CA . ILE A 1 197 ? -4.034 -3.679 -0.147 1.00 95.12 197 ILE A CA 1
ATOM 1501 C C . ILE A 1 197 ? -4.054 -3.808 -1.671 1.00 95.12 197 ILE A C 1
ATOM 1503 O O . ILE A 1 197 ? -4.709 -3.043 -2.387 1.00 95.12 197 ILE A O 1
ATOM 1507 N N . VAL A 1 198 ? -3.309 -4.790 -2.176 1.00 94.75 198 VAL A N 1
ATOM 1508 C CA . VAL A 1 198 ? -3.403 -5.240 -3.567 1.00 94.75 198 VAL A CA 1
ATOM 1509 C C . VAL A 1 198 ? -4.833 -5.749 -3.829 1.00 94.75 198 VAL A C 1
ATOM 1511 O O . VAL A 1 198 ? -5.338 -6.545 -3.037 1.00 94.75 198 VAL A O 1
ATOM 1514 N N . PRO A 1 199 ? -5.485 -5.334 -4.934 1.00 92.94 199 PRO A N 1
ATOM 1515 C CA . PRO A 1 199 ? -6.870 -5.705 -5.260 1.00 92.94 199 PRO A CA 1
ATOM 1516 C C . PRO A 1 199 ? -7.107 -7.223 -5.267 1.00 92.94 199 PRO A C 1
ATOM 1518 O O . PRO A 1 199 ? -8.160 -7.686 -4.849 1.00 92.94 199 PRO A O 1
ATOM 1521 N N . GLU A 1 200 ? -6.103 -8.001 -5.678 1.00 93.50 200 GLU A N 1
ATOM 1522 C CA . GLU A 1 200 ? -6.139 -9.468 -5.751 1.00 93.50 200 GLU A CA 1
ATOM 1523 C C . GLU A 1 200 ? -6.389 -10.144 -4.393 1.00 93.50 200 GLU A C 1
ATOM 1525 O O . GLU A 1 200 ? -6.850 -11.280 -4.345 1.00 93.50 200 GLU A O 1
ATOM 1530 N N . LEU A 1 201 ? -6.078 -9.465 -3.284 1.00 94.31 201 LEU A N 1
ATOM 1531 C CA . LEU A 1 201 ? -6.195 -10.014 -1.932 1.00 94.31 201 LEU A CA 1
ATOM 1532 C C . LEU A 1 201 ? -7.415 -9.494 -1.168 1.00 94.31 201 LEU A C 1
ATOM 1534 O O . LEU A 1 201 ? -7.578 -9.839 0.002 1.00 94.31 201 LEU A O 1
ATOM 1538 N N . VAL A 1 202 ? -8.272 -8.683 -1.795 1.00 94.25 202 VAL A N 1
ATOM 1539 C CA . VAL A 1 202 ? -9.432 -8.083 -1.120 1.00 94.25 202 VAL A CA 1
ATOM 1540 C C . VAL A 1 202 ? -10.396 -9.155 -0.629 1.00 94.25 202 VAL A C 1
ATOM 1542 O O . VAL A 1 202 ? -10.681 -9.217 0.567 1.00 94.25 202 VAL A O 1
ATOM 1545 N N . ASP A 1 203 ? -10.819 -10.049 -1.520 1.00 94.44 203 ASP A N 1
ATOM 1546 C CA . ASP A 1 203 ? -11.760 -11.126 -1.192 1.00 94.44 203 ASP A CA 1
ATOM 1547 C C . ASP A 1 203 ? -11.172 -12.100 -0.162 1.00 94.44 203 ASP A C 1
ATOM 1549 O O . ASP A 1 203 ? -11.859 -12.577 0.748 1.00 94.44 203 ASP A O 1
ATOM 1553 N N . PHE A 1 204 ? -9.866 -12.366 -0.265 1.00 95.56 204 PHE A N 1
ATOM 1554 C CA . PHE A 1 204 ? -9.156 -13.211 0.688 1.00 95.56 204 PHE A CA 1
ATOM 1555 C C . PHE A 1 204 ? -9.127 -12.576 2.082 1.00 95.56 204 PHE A C 1
ATOM 1557 O O . PHE A 1 204 ? -9.443 -13.239 3.066 1.00 95.56 204 PHE A O 1
ATOM 1564 N N . LEU A 1 205 ? -8.796 -11.288 2.192 1.00 94.44 205 LEU A N 1
ATOM 1565 C CA . LEU A 1 205 ? -8.752 -10.607 3.485 1.00 94.44 205 LEU A CA 1
ATOM 1566 C C . LEU A 1 205 ? -10.154 -10.485 4.093 1.00 94.44 205 LEU A C 1
ATOM 1568 O O . LEU A 1 205 ? -10.322 -10.749 5.281 1.00 94.44 205 LEU A O 1
ATOM 1572 N N . MET A 1 206 ? -11.166 -10.174 3.278 1.00 94.38 206 MET A N 1
ATOM 1573 C CA . MET A 1 206 ? -12.557 -10.076 3.728 1.00 94.38 206 MET A CA 1
ATOM 1574 C C . MET A 1 206 ? -13.116 -11.397 4.265 1.00 94.38 206 MET A C 1
ATOM 1576 O O . MET A 1 206 ? -13.913 -11.376 5.196 1.00 94.38 206 MET A O 1
ATOM 1580 N N . SER A 1 207 ? -12.704 -12.532 3.697 1.00 93.75 207 SER A N 1
ATOM 1581 C CA . SER A 1 207 ? -13.177 -13.861 4.111 1.00 93.75 207 SER A CA 1
ATOM 1582 C C . SER A 1 207 ? -12.378 -14.490 5.252 1.00 93.75 207 SER A C 1
ATOM 1584 O O . SER A 1 207 ? -12.852 -15.441 5.867 1.00 93.75 207 SER A O 1
ATOM 1586 N N . THR A 1 208 ? -11.163 -14.008 5.523 1.00 94.25 208 THR A N 1
ATOM 1587 C CA . THR A 1 208 ? -10.265 -14.637 6.503 1.00 94.25 208 THR A CA 1
ATOM 1588 C C . THR A 1 208 ? -10.063 -13.815 7.769 1.00 94.25 208 THR A C 1
ATOM 1590 O O . THR A 1 208 ? -9.684 -14.381 8.802 1.00 94.25 208 THR A O 1
ATOM 1593 N N . LEU A 1 209 ? -10.263 -12.497 7.722 1.00 93.69 209 LEU A N 1
ATOM 1594 C CA . LEU A 1 209 ? -10.006 -11.598 8.842 1.00 93.69 209 LEU A CA 1
ATOM 1595 C C . LEU A 1 209 ? -11.269 -11.363 9.684 1.00 93.69 209 LEU A C 1
ATOM 1597 O O . LEU A 1 209 ? -11.956 -10.359 9.528 1.00 93.69 209 LEU A O 1
ATOM 1601 N N . ASP A 1 210 ? -11.518 -12.272 10.628 1.00 93.75 210 ASP A N 1
ATOM 1602 C CA . ASP A 1 210 ? -12.671 -12.186 11.546 1.00 93.75 210 ASP A CA 1
ATOM 1603 C C . ASP A 1 210 ? -12.343 -11.518 12.889 1.00 93.75 210 ASP A C 1
ATOM 1605 O O . ASP A 1 210 ? -13.232 -11.114 13.641 1.00 93.75 210 ASP A O 1
ATOM 1609 N N . LYS A 1 211 ? -11.055 -11.464 13.252 1.00 92.81 211 LYS A N 1
ATOM 1610 C CA . LYS A 1 211 ? -10.586 -10.946 14.543 1.00 92.81 211 LYS A CA 1
ATOM 1611 C C . LYS A 1 211 ? -9.291 -10.163 14.393 1.00 92.81 211 LYS A C 1
ATOM 1613 O O . LYS A 1 211 ?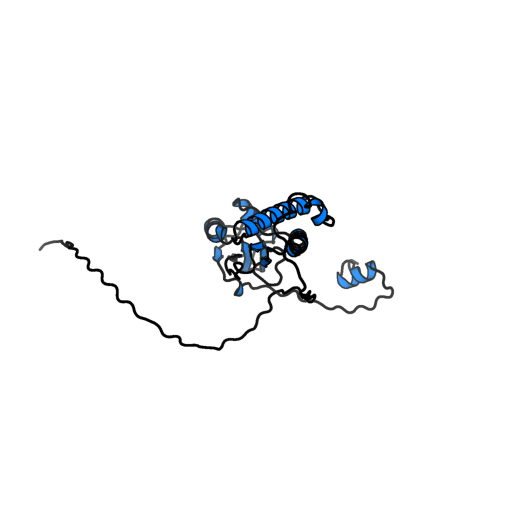 -8.376 -10.603 13.699 1.00 92.81 211 LYS A O 1
ATOM 1618 N N . VAL A 1 212 ? -9.204 -9.052 15.118 1.00 93.06 212 VAL A N 1
ATOM 1619 C CA . VAL A 1 212 ? -7.977 -8.274 15.326 1.00 93.06 212 VAL A CA 1
ATOM 1620 C C . VAL A 1 212 ? -7.733 -8.205 16.828 1.00 93.06 212 VAL A C 1
ATOM 1622 O O . VAL A 1 212 ? -8.622 -7.817 17.586 1.00 93.06 212 VAL A O 1
ATOM 1625 N N . ALA A 1 213 ? -6.546 -8.628 17.269 1.00 88.56 213 ALA A N 1
ATOM 1626 C CA . ALA A 1 213 ? -6.253 -8.871 18.681 1.00 88.56 213 ALA A CA 1
ATOM 1627 C C . ALA A 1 213 ? -7.321 -9.778 19.337 1.00 88.56 213 ALA A C 1
ATOM 1629 O O . ALA A 1 213 ? -7.374 -10.970 19.034 1.00 88.56 213 ALA A O 1
ATOM 1630 N N . ASN A 1 214 ? -8.182 -9.228 20.200 1.00 89.25 214 ASN A N 1
ATOM 1631 C CA . ASN A 1 214 ? -9.274 -9.956 20.858 1.00 89.25 214 ASN A CA 1
ATOM 1632 C C . ASN A 1 214 ? -10.678 -9.465 20.445 1.00 89.25 214 ASN A C 1
ATOM 1634 O O . ASN A 1 214 ? -11.683 -9.901 21.003 1.00 89.25 214 ASN A O 1
ATOM 1638 N N . VAL A 1 215 ? -10.759 -8.563 19.464 1.00 91.88 215 VAL A N 1
ATOM 1639 C CA . VAL A 1 215 ? -12.005 -7.938 19.008 1.00 91.88 215 VAL A CA 1
ATOM 1640 C C . VAL A 1 215 ? -12.453 -8.591 17.702 1.00 91.88 215 VAL A C 1
ATOM 1642 O O . VAL A 1 215 ? -11.654 -8.771 16.782 1.00 91.88 215 VAL A O 1
ATOM 1645 N N . SER A 1 216 ? -13.733 -8.959 17.610 1.00 93.44 216 SER A N 1
ATOM 1646 C CA . SER A 1 216 ? -14.341 -9.413 16.355 1.00 93.44 216 SER A CA 1
ATOM 1647 C C . SER A 1 216 ? -14.514 -8.239 15.399 1.00 93.44 216 SER A C 1
ATOM 1649 O O . SER A 1 216 ? -15.082 -7.214 15.789 1.00 93.44 216 SER A O 1
ATOM 1651 N N . VAL A 1 217 ? -14.065 -8.402 14.160 1.00 94.69 217 VAL A N 1
ATOM 1652 C CA . VAL A 1 217 ? -14.104 -7.357 13.136 1.00 94.69 217 VAL A CA 1
ATOM 1653 C C . VAL A 1 217 ? -14.915 -7.791 11.923 1.00 94.69 217 VAL A C 1
ATOM 1655 O O . VAL A 1 217 ? -15.051 -8.977 11.638 1.00 94.69 217 VAL A O 1
ATOM 1658 N N . SER A 1 218 ? -15.440 -6.805 11.202 1.00 94.50 218 SER A N 1
ATOM 1659 C CA . SER A 1 218 ? -16.073 -6.962 9.898 1.00 94.50 218 SER A CA 1
ATOM 1660 C C . SER A 1 218 ? -15.291 -6.163 8.866 1.00 94.50 218 SER A C 1
ATOM 1662 O O . SER A 1 218 ? -15.061 -4.962 9.046 1.00 94.50 218 SER A O 1
ATOM 1664 N N . CYS A 1 219 ? -14.919 -6.826 7.776 1.00 95.44 219 CYS A N 1
ATOM 1665 C CA . CYS A 1 219 ? -14.156 -6.242 6.682 1.00 95.44 219 CYS A CA 1
ATOM 1666 C C . CYS A 1 219 ? -15.073 -5.948 5.492 1.00 95.44 219 CYS A C 1
ATOM 1668 O O . CYS A 1 219 ? -15.764 -6.837 5.000 1.00 95.44 219 CYS A O 1
ATOM 1670 N N . THR A 1 220 ? -15.059 -4.714 4.997 1.00 94.75 220 THR A N 1
ATOM 1671 C CA . THR A 1 220 ? -15.826 -4.305 3.811 1.00 94.75 220 THR A CA 1
ATOM 1672 C C . THR A 1 220 ? -14.951 -3.495 2.870 1.00 94.75 220 THR A C 1
ATOM 1674 O O . THR A 1 220 ? -14.274 -2.567 3.314 1.00 94.75 220 THR A O 1
ATOM 1677 N N . GLN A 1 221 ? -14.986 -3.791 1.572 1.00 93.94 221 GLN A N 1
ATOM 1678 C CA . GLN A 1 221 ? -14.311 -2.964 0.575 1.00 93.94 221 GLN A CA 1
ATOM 1679 C C . GLN A 1 221 ? -14.970 -1.580 0.494 1.00 93.94 221 GLN A C 1
ATOM 1681 O O . GLN A 1 221 ? -16.195 -1.469 0.426 1.00 93.94 221 GLN A O 1
ATOM 1686 N N . ILE A 1 222 ? -14.152 -0.529 0.479 1.00 91.94 222 ILE A N 1
ATOM 1687 C CA . ILE A 1 222 ? -14.599 0.858 0.327 1.00 91.94 222 ILE A CA 1
ATOM 1688 C C . ILE A 1 222 ? -13.938 1.494 -0.902 1.00 91.94 222 ILE A C 1
ATOM 1690 O O . ILE A 1 222 ? -12.807 1.143 -1.251 1.00 91.94 222 ILE A O 1
ATOM 1694 N N . PRO A 1 223 ? -14.610 2.436 -1.587 1.00 88.00 223 PRO A N 1
ATOM 1695 C CA . PRO A 1 223 ? -13.968 3.192 -2.651 1.00 88.00 223 PRO A CA 1
ATOM 1696 C C . PRO A 1 223 ? -12.867 4.083 -2.067 1.00 88.00 223 PRO A C 1
ATOM 1698 O O . PRO A 1 223 ? -13.021 4.632 -0.977 1.00 88.00 223 PRO A O 1
ATOM 1701 N N . LEU A 1 224 ? -11.789 4.302 -2.826 1.00 84.69 224 LEU A N 1
ATOM 1702 C CA . LEU A 1 224 ? -10.668 5.159 -2.404 1.00 84.69 224 LEU A CA 1
ATOM 1703 C C . LEU A 1 224 ? -11.113 6.586 -2.031 1.00 84.69 224 LEU A C 1
ATOM 1705 O O . LEU A 1 224 ? -10.508 7.227 -1.183 1.00 84.69 224 LEU A O 1
ATOM 1709 N N . LEU A 1 225 ? -12.205 7.079 -2.622 1.00 80.38 225 LEU A N 1
ATOM 1710 C CA . LEU A 1 225 ? -12.758 8.401 -2.315 1.00 80.38 225 LEU A CA 1
ATOM 1711 C C . LEU A 1 225 ? -13.415 8.479 -0.926 1.00 80.38 225 LEU A C 1
ATOM 1713 O O . LEU A 1 225 ? -13.573 9.574 -0.399 1.00 80.38 225 LEU A O 1
ATOM 1717 N N . ALA A 1 226 ? -13.809 7.342 -0.348 1.00 78.88 226 ALA A N 1
ATOM 1718 C CA . ALA A 1 226 ? -14.394 7.260 0.990 1.00 78.88 226 ALA A CA 1
ATOM 1719 C C . ALA A 1 226 ? -13.335 7.048 2.086 1.00 78.88 226 ALA A C 1
ATOM 1721 O O . ALA A 1 226 ? -13.689 6.833 3.244 1.00 78.88 226 ALA A O 1
ATOM 1722 N N . LEU A 1 227 ? -12.042 7.088 1.741 1.00 78.69 227 LEU A N 1
ATOM 1723 C CA . LEU A 1 227 ? -10.970 7.066 2.728 1.00 78.69 227 LEU A CA 1
ATOM 1724 C C . LEU A 1 227 ? -11.052 8.329 3.590 1.00 78.69 227 LEU A C 1
ATOM 1726 O O . LEU A 1 227 ? -10.648 9.415 3.178 1.00 78.69 227 LEU A O 1
ATOM 1730 N N . GLU A 1 228 ? -11.557 8.166 4.809 1.00 70.12 228 GLU A N 1
ATOM 1731 C CA . GLU A 1 228 ? -11.438 9.164 5.868 1.00 70.12 228 GLU A CA 1
ATOM 1732 C C . GLU A 1 228 ? -9.959 9.236 6.275 1.00 70.12 228 GLU A C 1
ATOM 1734 O O . GLU A 1 228 ? -9.477 8.420 7.055 1.00 70.12 228 GLU A O 1
ATOM 1739 N N . TYR A 1 229 ? -9.202 10.163 5.693 1.00 67.81 229 TYR A N 1
ATOM 1740 C CA . TYR A 1 229 ? -7.852 10.478 6.151 1.00 67.81 229 TYR A CA 1
ATOM 1741 C C . TYR A 1 229 ? -7.846 11.902 6.697 1.00 67.81 229 TYR A C 1
ATOM 1743 O O . TYR A 1 229 ? -8.385 12.823 6.078 1.00 67.81 229 TYR A O 1
ATOM 1751 N N . GLU A 1 230 ? -7.251 12.099 7.871 1.00 60.81 230 GLU A N 1
ATOM 1752 C CA . GLU A 1 230 ? -6.990 13.449 8.352 1.00 60.81 230 GLU A CA 1
ATOM 1753 C C . GLU A 1 230 ? -5.787 14.001 7.579 1.00 60.81 230 GLU A C 1
ATOM 1755 O O . GLU A 1 230 ? -4.695 13.437 7.681 1.00 60.81 230 GLU A O 1
ATOM 1760 N N . PRO A 1 231 ? -5.930 15.087 6.796 1.00 57.97 231 PRO A N 1
ATOM 1761 C CA . PRO A 1 231 ? -4.759 15.738 6.239 1.00 57.97 231 PRO A CA 1
ATOM 1762 C C . PRO A 1 231 ? -3.872 16.207 7.407 1.00 57.97 231 PRO A C 1
ATOM 1764 O O . PRO A 1 231 ? -4.401 16.774 8.371 1.00 57.97 231 PRO A O 1
ATOM 1767 N N . PRO A 1 232 ? -2.543 15.997 7.350 1.00 54.31 232 PRO A N 1
ATOM 1768 C CA . PRO A 1 232 ? -1.617 16.381 8.396 1.00 54.31 232 PRO A CA 1
ATOM 1769 C C . PRO A 1 232 ? -1.830 17.857 8.696 1.00 54.31 232 PRO A C 1
ATOM 1771 O O . PRO A 1 232 ? -1.642 18.731 7.845 1.00 54.31 232 PRO A O 1
ATOM 1774 N N . ARG A 1 233 ? -2.280 18.133 9.919 1.00 55.12 233 ARG A N 1
ATOM 1775 C CA . ARG A 1 233 ? -2.419 19.496 10.412 1.00 55.12 233 ARG A CA 1
ATOM 1776 C C . ARG A 1 233 ? -1.012 20.038 10.599 1.00 55.12 233 ARG A C 1
ATOM 1778 O O . ARG A 1 233 ? -0.370 19.763 11.608 1.00 55.12 233 ARG A O 1
ATOM 1785 N N . THR A 1 234 ? -0.526 20.800 9.625 1.00 55.94 234 THR A N 1
ATOM 1786 C CA . THR A 1 234 ? 0.716 21.556 9.771 1.00 55.94 234 THR A CA 1
ATOM 1787 C C . THR A 1 234 ? 0.510 22.584 10.879 1.00 55.94 234 THR A C 1
ATOM 1789 O O . THR A 1 234 ? -0.098 23.631 10.667 1.00 55.94 234 THR A O 1
ATOM 1792 N N . GLN A 1 235 ? 0.974 22.276 12.089 1.00 55.84 235 GLN A N 1
ATOM 1793 C CA . GLN A 1 235 ? 0.976 23.236 13.185 1.00 55.84 235 GLN A CA 1
ATOM 1794 C C . GLN A 1 235 ? 2.201 24.131 13.016 1.00 55.84 235 GLN A C 1
ATOM 1796 O O . GLN A 1 235 ? 3.323 23.746 13.336 1.00 55.84 235 GLN A O 1
ATOM 1801 N N . SER A 1 236 ? 2.000 25.329 12.470 1.00 62.53 236 SER A N 1
ATOM 1802 C CA . SER A 1 236 ? 3.038 26.356 12.478 1.00 62.53 236 SER A CA 1
ATOM 1803 C C . SER A 1 236 ? 3.162 26.911 13.895 1.00 62.53 236 SER A C 1
ATOM 1805 O O . SER A 1 236 ? 2.275 27.632 14.355 1.00 62.53 236 SER A O 1
ATOM 1807 N N . PHE A 1 237 ? 4.248 26.589 14.587 1.00 68.62 237 PHE A N 1
ATOM 1808 C CA . PHE A 1 237 ? 4.607 27.227 15.849 1.00 68.62 237 PHE A CA 1
ATOM 1809 C C . PHE A 1 237 ? 5.609 28.358 15.572 1.00 68.62 237 PHE A C 1
ATOM 1811 O O . PHE A 1 237 ? 6.418 28.285 14.647 1.00 68.62 237 PHE A O 1
ATOM 1818 N N . LYS A 1 238 ? 5.524 29.443 16.342 1.00 69.88 238 LYS A N 1
ATOM 1819 C CA . LYS A 1 238 ? 6.508 30.530 16.335 1.00 69.88 238 LYS A CA 1
ATOM 1820 C C . LYS A 1 238 ? 7.121 30.580 17.725 1.00 69.88 238 LYS A C 1
ATOM 1822 O O . LYS A 1 238 ? 6.399 30.846 18.680 1.00 69.88 238 LYS A O 1
ATOM 1827 N N . THR A 1 239 ? 8.425 30.353 17.813 1.00 70.50 239 THR A N 1
ATOM 1828 C CA . THR A 1 239 ? 9.177 30.424 19.070 1.00 70.50 239 THR A CA 1
ATOM 1829 C C . THR A 1 239 ? 10.317 31.420 18.913 1.00 70.50 239 THR A C 1
ATOM 1831 O O . THR A 1 239 ? 10.911 31.529 17.840 1.00 70.50 239 THR A O 1
ATOM 1834 N N . VAL A 1 240 ? 10.591 32.181 19.971 1.00 73.25 240 VAL A N 1
ATOM 1835 C CA . VAL A 1 240 ? 11.727 33.101 20.042 1.00 73.25 240 VAL A CA 1
ATOM 1836 C C . VAL A 1 240 ? 12.810 32.405 20.853 1.00 73.25 240 VAL A C 1
ATOM 1838 O O . VAL A 1 240 ? 12.741 32.372 22.076 1.00 73.25 240 VAL A O 1
ATOM 1841 N N . GLU A 1 241 ? 13.783 31.819 20.163 1.00 73.75 241 GLU A N 1
ATOM 1842 C CA . GLU A 1 241 ? 14.934 31.171 20.792 1.00 73.75 241 GLU A CA 1
ATOM 1843 C C . GLU A 1 241 ? 16.103 32.151 20.911 1.00 73.75 241 GLU A C 1
ATOM 1845 O O . GLU A 1 241 ? 16.382 32.926 19.994 1.00 73.75 241 GLU A O 1
ATOM 1850 N N . ALA A 1 242 ? 16.825 32.093 22.030 1.00 73.94 242 ALA A N 1
ATOM 1851 C CA . ALA A 1 242 ? 17.993 32.944 22.266 1.00 73.94 242 ALA A CA 1
ATOM 1852 C C . ALA A 1 242 ? 19.197 32.577 21.370 1.00 73.94 242 ALA A C 1
ATOM 1854 O O . ALA A 1 242 ? 20.141 33.357 21.246 1.00 73.94 242 ALA A O 1
ATOM 1855 N N . SER A 1 243 ? 19.185 31.390 20.747 1.00 76.75 243 SER A N 1
ATOM 1856 C CA . SER A 1 243 ? 20.248 30.902 19.866 1.00 76.75 243 SER A CA 1
ATOM 1857 C C . SER A 1 243 ? 19.696 29.975 18.776 1.00 76.75 243 SER A C 1
ATOM 1859 O O . SER A 1 243 ? 18.855 29.126 19.054 1.00 76.75 243 SER A O 1
ATOM 1861 N N . LEU A 1 244 ? 20.213 30.077 17.544 1.00 77.25 244 LEU A N 1
ATOM 1862 C CA . LEU A 1 244 ? 19.841 29.240 16.383 1.00 77.25 244 LEU A CA 1
ATOM 1863 C C . LEU A 1 244 ? 20.416 27.813 16.442 1.00 77.25 244 LEU A C 1
ATOM 1865 O O . LEU A 1 244 ? 20.742 27.207 15.420 1.00 77.25 244 LEU A O 1
ATOM 1869 N N . ARG A 1 245 ? 20.594 27.269 17.642 1.00 84.25 245 ARG A N 1
ATOM 1870 C CA . ARG A 1 245 ? 21.102 25.913 17.801 1.00 84.25 245 ARG A CA 1
ATOM 1871 C C . ARG A 1 245 ? 20.031 24.897 17.395 1.00 84.25 245 ARG A C 1
ATOM 1873 O O . ARG A 1 245 ? 18.857 25.051 17.727 1.00 84.25 245 ARG A O 1
ATOM 1880 N N . VAL A 1 246 ? 20.445 23.850 16.678 1.00 81.00 246 VAL A N 1
ATOM 1881 C CA . VAL A 1 246 ? 19.539 22.813 16.148 1.00 81.00 246 VAL A CA 1
ATOM 1882 C C . VAL A 1 246 ? 18.818 22.067 17.273 1.00 81.00 246 VAL A C 1
ATOM 1884 O O . VAL A 1 246 ? 17.640 21.757 17.134 1.00 81.00 246 VAL A O 1
ATOM 1887 N N . ASP A 1 247 ? 19.486 21.837 18.405 1.00 81.94 247 ASP A N 1
ATOM 1888 C CA . ASP A 1 247 ? 18.896 21.239 19.606 1.00 81.94 247 ASP A CA 1
ATOM 1889 C C . ASP A 1 247 ? 17.807 22.126 20.234 1.00 81.94 247 ASP A C 1
ATOM 1891 O O . ASP A 1 247 ? 16.756 21.611 20.612 1.00 81.94 247 ASP A O 1
ATOM 1895 N N . ALA A 1 248 ? 17.994 23.450 20.263 1.00 79.62 248 ALA A N 1
ATOM 1896 C CA . ALA A 1 248 ? 16.982 24.388 20.763 1.00 79.62 248 ALA A CA 1
ATOM 1897 C C . ALA A 1 248 ? 15.735 24.417 19.859 1.00 79.62 248 ALA A C 1
ATOM 1899 O O . ALA A 1 248 ? 14.606 24.305 20.335 1.00 79.62 248 ALA A O 1
ATOM 1900 N N . LEU A 1 249 ? 15.937 24.460 18.538 1.00 80.25 249 LEU A N 1
ATOM 1901 C CA . LEU A 1 249 ? 14.852 24.401 17.552 1.00 80.25 249 LEU A CA 1
ATOM 1902 C C . LEU A 1 249 ? 14.091 23.067 17.594 1.00 80.25 249 LEU A C 1
ATOM 1904 O O . LEU A 1 249 ? 12.861 23.059 17.523 1.00 80.25 249 LEU A O 1
ATOM 1908 N N . ALA A 1 250 ? 14.804 21.944 17.720 1.00 80.50 250 ALA A N 1
ATOM 190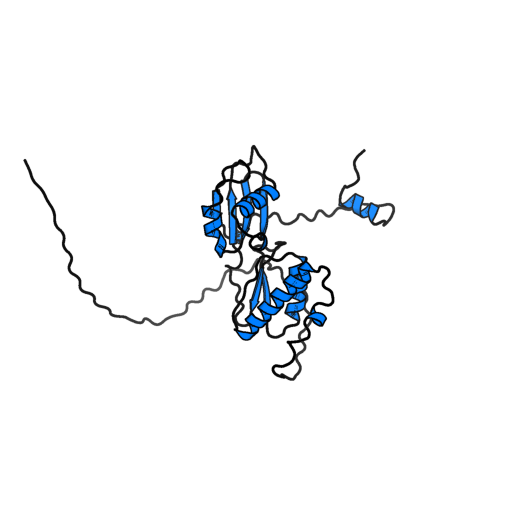9 C CA . ALA A 1 250 ? 14.191 20.624 17.837 1.00 80.50 250 ALA A CA 1
ATOM 1910 C C . ALA A 1 250 ? 13.367 20.505 19.127 1.00 80.50 250 ALA A C 1
ATOM 1912 O O . ALA A 1 250 ? 12.251 19.990 19.103 1.00 80.50 250 ALA A O 1
ATOM 1913 N N . SER A 1 251 ? 13.875 21.041 20.236 1.00 77.69 251 SER A N 1
ATOM 1914 C CA . SER A 1 251 ? 13.152 21.078 21.505 1.00 77.69 251 SER A CA 1
ATOM 1915 C C . SER A 1 251 ? 11.840 21.862 21.400 1.00 77.69 251 SER A C 1
ATOM 1917 O O . SER A 1 251 ? 10.774 21.334 21.720 1.00 77.69 251 SER A O 1
ATOM 1919 N N . ALA A 1 252 ? 11.904 23.082 20.856 1.00 76.62 252 ALA A N 1
ATOM 1920 C CA . ALA A 1 252 ? 10.746 23.955 20.684 1.00 76.62 252 ALA A CA 1
ATOM 1921 C C . ALA A 1 252 ? 9.687 23.366 19.737 1.00 76.62 252 ALA A C 1
ATOM 1923 O O . ALA A 1 252 ? 8.489 23.516 19.978 1.00 76.62 252 ALA A O 1
ATOM 1924 N N . GLY A 1 253 ? 10.116 22.696 18.662 1.00 73.19 253 GLY A N 1
ATOM 1925 C CA . GLY A 1 253 ? 9.205 22.149 17.656 1.00 73.19 253 GLY A CA 1
ATOM 1926 C C . GLY A 1 253 ? 8.591 20.801 18.000 1.00 73.19 253 GLY A C 1
ATOM 1927 O O . GLY A 1 253 ? 7.445 20.546 17.633 1.00 73.19 253 GLY A O 1
ATOM 1928 N N . PHE A 1 254 ? 9.322 19.948 18.717 1.00 73.94 254 PHE A N 1
ATOM 1929 C CA . PHE A 1 254 ? 8.871 18.594 19.038 1.00 73.94 254 PHE A CA 1
ATOM 1930 C C . PHE A 1 254 ? 8.441 18.418 20.501 1.00 73.94 254 PHE A C 1
ATOM 1932 O O . PHE A 1 254 ? 7.988 17.333 20.855 1.00 73.94 254 PHE A O 1
ATOM 1939 N N . LYS A 1 255 ? 8.543 19.463 21.342 1.00 67.06 255 LYS A N 1
ATOM 1940 C CA . LYS A 1 255 ? 8.204 19.430 22.781 1.00 67.06 255 LYS A CA 1
ATOM 1941 C C . LYS A 1 255 ? 8.885 18.272 23.527 1.00 67.06 255 LYS A C 1
ATOM 1943 O O . LYS A 1 255 ? 8.290 17.642 24.392 1.00 67.06 255 LYS A O 1
ATOM 1948 N N . ILE A 1 256 ? 10.127 17.956 23.157 1.00 59.44 256 ILE A N 1
ATOM 1949 C CA . ILE A 1 256 ? 10.844 16.771 23.661 1.00 59.44 256 ILE A CA 1
ATOM 1950 C C . ILE A 1 256 ? 11.427 16.990 25.074 1.00 59.44 256 ILE A C 1
ATOM 1952 O O . ILE A 1 256 ? 11.798 16.016 25.721 1.00 59.44 256 ILE A O 1
ATOM 1956 N N . LEU A 1 257 ? 11.493 18.227 25.589 1.00 48.56 257 LEU A N 1
ATOM 1957 C CA . LEU A 1 257 ? 12.238 18.539 26.824 1.00 48.56 257 LEU A CA 1
ATOM 1958 C C . LEU A 1 257 ? 11.439 19.119 28.004 1.00 48.56 257 LEU A C 1
ATOM 1960 O O . LEU A 1 257 ? 12.055 19.446 29.015 1.00 48.56 257 LEU A O 1
ATOM 1964 N N . ASP A 1 258 ? 10.106 19.161 27.968 1.00 43.53 258 ASP A N 1
ATOM 1965 C CA . ASP A 1 258 ? 9.325 19.545 29.158 1.00 43.53 258 ASP A CA 1
ATOM 1966 C C . ASP A 1 258 ? 8.991 18.314 30.023 1.00 43.53 258 ASP A C 1
ATOM 1968 O O . ASP A 1 258 ? 7.863 17.826 30.065 1.00 43.53 258 ASP A O 1
ATOM 1972 N N . LEU A 1 259 ? 10.007 17.793 30.714 1.00 41.03 259 LEU A N 1
ATOM 1973 C CA . LEU A 1 259 ? 9.850 16.967 31.914 1.00 41.03 259 LEU A CA 1
ATOM 1974 C C . LEU A 1 259 ? 10.684 17.598 33.034 1.00 41.03 259 LEU A C 1
ATOM 1976 O O . LEU A 1 259 ? 11.829 17.203 33.256 1.00 41.03 259 LEU A O 1
ATOM 1980 N N . ASN A 1 260 ? 10.113 18.596 33.712 1.00 33.38 260 ASN A N 1
ATOM 1981 C CA . ASN A 1 260 ? 10.434 18.926 35.102 1.00 33.38 260 ASN A CA 1
ATOM 1982 C C . ASN A 1 260 ? 9.293 19.712 35.753 1.00 33.38 260 ASN A C 1
ATOM 1984 O O . ASN A 1 260 ? 8.859 20.714 35.144 1.00 33.38 260 ASN A O 1
#

Radius of gyration: 27.0 Å; Cα contacts (8 Å, |Δi|>4): 314; chains: 1; bounding box: 88×70×71 Å

Nearest PDB structures (foldseek):
  8s1u-assembly1_V  TM=7.972E-01  e=3.550E-13  Bacillus subtilis subsp. subtilis str. 168
  2fph-assembly1_X  TM=7.381E-01  e=8.713E-09  Streptococcus pneumoniae R6
  3gku-assembly1_A  TM=8.394E-01  e=3.820E-01  [Clostridium] symbiosum ATCC 14940
  3gku-assembly1_B  TM=7.120E-01  e=9.739E-01  [Clostridium] symbiosum ATCC 14940
  3ab4-assembly2_F  TM=6.000E-01  e=4.903E-01  Corynebacterium glutamicum

Foldseek 3Di:
DDDDDDDDDDDDDDDDDDDDDDDDDDDDDDDDDDDDAPDPPDDDDDDDDDDDDDDDDDPPCLVVLCVPQDDPVLSVLLVVLVVVLVVQLVVQDKDKFFWDAQSSVVSSQSSQVVDPQKDKDWAQLDRPWRTTMITMHGPVHDDPDQQQKWKKDKFWQCVPPWDDPVQVVVLQVVLVDDPSQWTDWAAPTRGGIMTMGRNVCQVVCQVRRQDGPHIGIHMDTDRSVPPPDDDPDPDDDDDDDPDPDPVRVCCRVVVPPPDD

Solvent-accessible surface area (backbone atoms only — not comparable to full-atom values): 16734 Å² total; per-residue (Å²): 135,89,80,92,81,91,87,86,83,90,84,89,83,91,80,90,81,90,77,91,78,81,88,81,91,76,88,79,91,85,79,78,90,82,80,83,70,79,68,81,86,78,88,73,85,87,76,90,76,89,83,90,76,80,93,78,89,84,90,77,58,64,70,69,70,53,69,83,66,91,46,73,68,45,50,53,54,39,51,53,50,51,55,49,44,52,49,12,51,75,69,64,40,76,44,72,54,58,36,31,53,58,68,43,46,53,53,37,50,60,50,45,70,71,40,89,67,41,39,76,46,81,48,40,61,52,82,82,47,62,27,27,23,40,41,30,11,26,74,90,69,58,64,92,65,77,69,71,44,35,36,33,39,38,34,38,79,22,81,88,56,81,76,52,75,65,37,56,51,50,41,49,43,72,73,71,50,58,72,46,49,39,40,52,71,48,75,53,71,46,53,30,33,38,37,32,32,42,50,90,47,48,69,57,48,47,73,68,46,52,53,41,84,92,36,62,36,49,49,44,83,44,60,58,88,71,61,88,68,81,74,82,78,82,76,84,80,88,80,90,68,98,56,94,44,68,69,54,54,48,32,72,74,65,64,76,71,86,82,129

Organism: Gossypium mustelinum (NCBI:txid34275)

InterPro domains:
  IPR012677 Nucleotide-binding alpha-beta plait domain 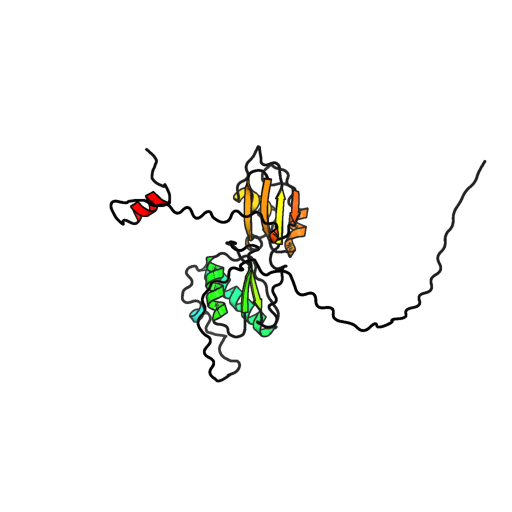superfamily [G3DSA:3.30.70.330] (144-226)
  IPR017506 Photosystem II S4 [TIGR03069] (75-256)
  IPR040591 Ribosome-associated protein quality control protein P2, RNA-binding domain [PF17774] (150-224)
  IPR048443 Ribosome-associated protein quality control protein P2, N-terminal domain [PF21278] (74-141)